Protein 6SFT (pdb70)

B-factor: mean 22.82, std 2.25, range [20.0, 27.82]

Foldseek 3Di:
DDDDQWDDDPVDGGHDPDDDDDPPDDDDDDDPVVDD

Organism: Caulobacter vibrioides (strain NA1000 / CB15N) (NCBI:txid565050)

Structure (mmCIF, N/CA/C/O backbone):
data_6SFT
#
_entry.id   6SFT
#
loop_
_entity.id
_entity.type
_entity.pdbx_description
1 polymer 'Two-component receiver protein CleD'
2 non-polymer "9,9'-[(2R,3R,3aS,5S,7aR,9R,10R,10aS,12S,14aR)-3,5,10,12-tetrahydroxy-5,12-dioxidooctahydro-2H,7H-difuro[3,2-d:3',2'-j][1,3,7,9,2,8]tetraoxadiphosphacyclododecine-2,9-diyl]bis(2-amino-1,9-dihydro-6H-purin-6-one)"
#
loop_
_atom_site.group_PDB
_atom_site.id
_atom_site.type_symbol
_atom_site.label_atom_id
_atom_site.label_alt_id
_atom_site.label_comp_id
_atom_site.label_asym_id
_atom_site.label_entity_id
_atom_site.label_seq_id
_atom_site.pdbx_PDB_ins_code
_atom_site.Cartn_x
_atom_site.Cartn_y
_atom_site.Cartn_z
_atom_site.occupancy
_atom_site.B_iso_or_equiv
_atom_site.auth_seq_id
_atom_site.auth_comp_id
_atom_site.auth_asym_id
_atom_site.auth_atom_id
_atom_site.pdbx_PDB_model_num
ATOM 1 N N . SER A 1 1 ? 9.112 11.987 -0.982 1.00 0.00 139 SER A N 1
ATOM 2 C CA . SER A 1 1 ? 8.285 11.647 0.211 1.00 0.00 139 SER A CA 1
ATOM 3 C C . SER A 1 1 ? 8.623 10.223 0.675 1.00 0.00 139 SER A C 1
ATOM 4 O O . SER A 1 1 ? 8.719 9.958 1.877 1.00 0.00 139 SER A O 1
ATOM 14 N N . LYS A 1 2 ? 8.798 9.309 -0.294 1.00 0.00 140 LYS A N 1
ATOM 15 C CA . LYS A 1 2 ? 9.124 7.899 -0.002 1.00 0.00 140 LYS A CA 1
ATOM 16 C C . LYS A 1 2 ? 9.706 7.226 -1.274 1.00 0.00 140 LYS A C 1
ATOM 17 O O . LYS A 1 2 ? 9.010 6.446 -1.934 1.00 0.00 140 LYS A O 1
ATOM 36 N N . PRO A 1 3 ? 10.963 7.509 -1.642 1.00 0.00 141 PRO A N 1
ATOM 37 C CA . PRO A 1 3 ? 11.608 6.903 -2.856 1.00 0.00 141 PRO A CA 1
ATOM 38 C C . PRO A 1 3 ? 12.246 5.546 -2.522 1.00 0.00 141 PRO A C 1
ATOM 39 O O . PRO A 1 3 ? 12.183 5.097 -1.375 1.00 0.00 141 PRO A O 1
ATOM 50 N N . ARG A 1 4 ? 12.850 4.899 -3.534 1.00 0.00 142 ARG A N 1
ATOM 51 C CA . ARG A 1 4 ? 13.491 3.580 -3.333 1.00 0.00 142 ARG A CA 1
ATOM 52 C C . ARG A 1 4 ? 14.774 3.763 -2.483 1.00 0.00 142 ARG A C 1
ATOM 53 O O . ARG A 1 4 ? 14.752 4.505 -1.499 1.00 0.00 142 ARG A O 1
ATOM 74 N N . GLU A 1 5 ? 15.885 3.101 -2.870 1.00 0.00 143 GLU A N 1
ATOM 75 C CA . GLU A 1 5 ? 17.175 3.215 -2.148 1.00 0.00 143 GLU A CA 1
ATOM 76 C C . GLU A 1 5 ? 17.007 2.889 -0.644 1.00 0.00 143 GLU A C 1
ATOM 77 O O . GLU A 1 5 ? 17.205 3.764 0.205 1.00 0.00 143 GLU A O 1
ATOM 89 N N . TRP A 1 6 ? 16.606 1.644 -0.331 1.00 0.00 144 TRP A N 1
ATOM 90 C CA . TRP A 1 6 ? 16.370 1.226 1.072 1.00 0.00 144 TRP A CA 1
ATOM 91 C C . TRP A 1 6 ? 17.154 -0.043 1.455 1.00 0.00 144 TRP A C 1
ATOM 92 O O . TRP A 1 6 ? 16.929 -1.110 0.880 1.00 0.00 144 TRP A O 1
ATOM 113 N N . VAL A 1 7 ? 18.041 0.091 2.464 1.00 0.00 145 VAL A N 1
ATOM 114 C CA . VAL A 1 7 ? 18.838 -1.035 2.988 1.00 0.00 145 VAL A CA 1
ATOM 115 C C . VAL A 1 7 ? 18.356 -1.330 4.420 1.00 0.00 145 VAL A C 1
ATOM 116 O O . VAL A 1 7 ? 18.218 -0.399 5.224 1.00 0.00 145 VAL A O 1
ATOM 129 N N . GLU A 1 8 ? 18.072 -2.608 4.727 1.00 0.00 146 GLU A N 1
ATOM 130 C CA . GLU A 1 8 ? 17.579 -3.003 6.064 1.00 0.00 146 GLU A CA 1
ATOM 131 C C . GL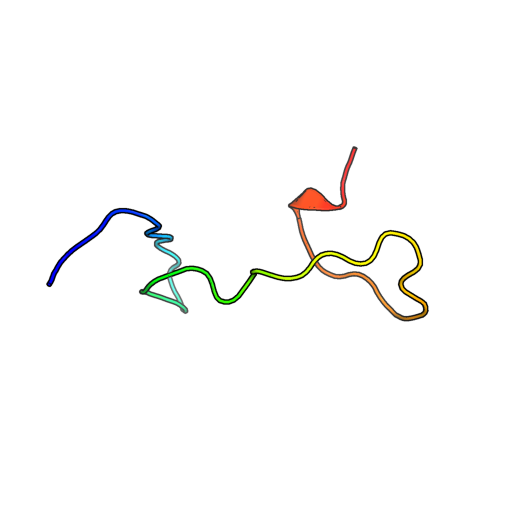U A 1 8 ? 18.580 -3.934 6.777 1.00 0.00 146 GLU A C 1
ATOM 132 O O . GLU A 1 8 ? 18.758 -5.087 6.386 1.00 0.00 146 GLU A O 1
ATOM 144 N N . ALA A 1 9 ? 19.219 -3.405 7.838 1.00 0.00 147 ALA A N 1
ATOM 145 C CA . ALA A 1 9 ? 20.197 -4.153 8.651 1.00 0.00 147 ALA A CA 1
ATOM 146 C C . ALA A 1 9 ? 19.750 -4.095 10.121 1.00 0.00 147 ALA A C 1
ATOM 147 O O . ALA A 1 9 ? 19.041 -3.169 10.519 1.00 0.00 147 ALA A O 1
ATOM 154 N N . VAL A 1 10 ? 20.121 -5.111 10.911 1.00 0.00 148 VAL A N 1
ATOM 155 C CA . VAL A 1 10 ? 19.693 -5.219 12.318 1.00 0.00 148 VAL A CA 1
ATOM 156 C C . VAL A 1 10 ? 20.041 -3.985 13.169 1.00 0.00 148 VAL A C 1
ATOM 157 O O . VAL A 1 10 ? 19.231 -3.576 14.009 1.00 0.00 148 VAL A O 1
ATOM 170 N N . ALA A 1 11 ? 21.231 -3.407 12.971 1.00 0.00 149 ALA A N 1
ATOM 171 C CA . ALA A 1 11 ? 21.646 -2.234 13.761 1.00 0.00 149 ALA A CA 1
ATOM 172 C C . ALA A 1 11 ? 21.359 -0.924 13.012 1.00 0.00 149 ALA A C 1
ATOM 173 O O . ALA A 1 11 ? 21.172 0.122 13.640 1.00 0.00 149 ALA A O 1
ATOM 180 N N . TYR A 1 12 ? 21.317 -1.002 11.667 1.00 0.00 150 TYR A N 1
ATOM 181 C CA . TYR A 1 12 ? 21.039 0.171 10.811 1.00 0.00 150 TYR A CA 1
ATOM 182 C C . TYR A 1 12 ? 19.758 -0.033 9.984 1.00 0.00 150 TYR A C 1
ATOM 183 O O . TYR A 1 12 ? 19.653 -1.010 9.242 1.00 0.00 150 TYR A O 1
ATOM 201 N N . VAL A 1 13 ? 18.820 0.920 10.074 1.00 0.00 151 VAL A N 1
ATOM 202 C CA . VAL A 1 13 ? 17.573 0.880 9.289 1.00 0.00 151 VAL A CA 1
ATOM 203 C C . VAL A 1 13 ? 17.384 2.269 8.672 1.00 0.00 151 VAL A C 1
ATOM 204 O O . VAL A 1 13 ? 17.287 3.261 9.399 1.00 0.00 151 VAL A O 1
ATOM 217 N N . GLY A 1 14 ? 17.353 2.331 7.330 1.00 0.00 152 GLY A N 1
ATOM 218 C CA . GLY A 1 14 ? 17.203 3.604 6.611 1.00 0.00 152 GLY A CA 1
ATOM 219 C C . GLY A 1 14 ? 17.932 3.546 5.262 1.00 0.00 152 GLY A C 1
ATOM 220 O O . GLY A 1 14 ? 18.440 2.488 4.891 1.00 0.00 152 GLY A O 1
ATOM 224 N N . PRO A 1 15 ? 18.004 4.654 4.516 1.00 0.00 153 PRO A N 1
ATOM 225 C CA . PRO A 1 15 ? 18.708 4.692 3.183 1.00 0.00 153 PRO A CA 1
ATOM 226 C C . PRO A 1 15 ? 20.234 4.544 3.324 1.00 0.00 153 PRO A C 1
ATOM 227 O O . PRO A 1 15 ? 20.809 4.849 4.368 1.00 0.00 153 PRO A O 1
ATOM 238 N N . ASP A 1 16 ? 20.861 4.062 2.245 1.00 0.00 154 ASP A N 1
ATOM 239 C CA . ASP A 1 16 ? 22.312 3.828 2.167 1.00 0.00 154 ASP A CA 1
ATOM 240 C C . ASP A 1 16 ? 23.123 5.129 2.273 1.00 0.00 154 ASP A C 1
ATOM 241 O O . ASP A 1 16 ? 22.878 6.090 1.540 1.00 0.00 154 ASP A O 1
ATOM 250 N N . ARG A 1 17 ? 24.086 5.128 3.200 1.00 0.00 155 ARG A N 1
ATOM 251 C CA . ARG A 1 17 ? 24.962 6.288 3.444 1.00 0.00 155 ARG A CA 1
ATOM 252 C C . ARG A 1 17 ? 26.071 6.381 2.374 1.00 0.00 155 ARG A C 1
ATOM 253 O O . ARG A 1 17 ? 26.888 7.305 2.407 1.00 0.00 155 ARG A O 1
ATOM 274 N N . ARG A 1 18 ? 26.085 5.418 1.434 1.00 0.00 156 ARG A N 1
ATOM 275 C CA . ARG A 1 18 ? 27.089 5.375 0.343 1.00 0.00 156 ARG A CA 1
ATOM 276 C C . ARG A 1 18 ? 26.558 6.098 -0.905 1.00 0.00 156 ARG A C 1
ATOM 277 O O . ARG A 1 18 ? 25.422 5.873 -1.329 1.00 0.00 156 ARG A O 1
ATOM 298 N N . ARG A 1 19 ? 27.402 6.973 -1.474 1.00 0.00 157 ARG A N 1
ATOM 299 C CA . ARG A 1 19 ? 27.067 7.760 -2.668 1.00 0.00 157 ARG A CA 1
ATOM 300 C C . ARG A 1 19 ? 28.364 8.156 -3.394 1.00 0.00 157 ARG A C 1
ATOM 301 O O . ARG A 1 19 ? 28.329 8.569 -4.557 1.00 0.00 157 ARG A O 1
ATOM 322 N N . PHE A 1 20 ? 29.505 7.975 -2.707 1.00 0.00 158 PHE A N 1
ATOM 323 C CA . PHE A 1 20 ? 30.846 8.254 -3.258 1.00 0.00 158 PHE A CA 1
ATOM 324 C C . PHE A 1 20 ? 31.615 6.929 -3.371 1.00 0.00 158 PHE A C 1
ATOM 325 O O . PHE A 1 20 ? 31.417 6.046 -2.531 1.00 0.00 158 PHE A O 1
ATOM 342 N N . ASN A 1 21 ? 32.510 6.794 -4.371 1.00 0.00 159 ASN A N 1
ATOM 343 C CA . ASN A 1 21 ? 33.322 5.576 -4.525 1.00 0.00 159 ASN A CA 1
ATOM 344 C C . ASN A 1 21 ? 34.684 6.000 -5.097 1.00 0.00 159 ASN A C 1
ATOM 345 O O . ASN A 1 21 ? 34.743 6.536 -6.206 1.00 0.00 159 ASN A O 1
ATOM 356 N N . SER A 1 22 ? 35.765 5.767 -4.332 1.00 0.00 160 SER A N 1
ATOM 357 C CA . SER A 1 22 ? 37.133 6.133 -4.746 1.00 0.00 160 SER A CA 1
ATOM 358 C C . SER A 1 22 ? 37.942 4.869 -5.089 1.00 0.00 160 SER A C 1
ATOM 359 O O . SER A 1 22 ? 38.279 4.125 -4.166 1.00 0.00 160 SER A O 1
ATOM 367 N N . ALA A 1 23 ? 38.275 4.580 -6.365 1.00 0.00 161 ALA A N 1
ATOM 368 C CA . ALA A 1 23 ? 39.060 3.366 -6.688 1.00 0.00 161 ALA A CA 1
ATOM 369 C C . ALA A 1 23 ? 40.537 3.555 -6.293 1.00 0.00 161 ALA A C 1
ATOM 370 O O . ALA A 1 23 ? 41.317 2.599 -6.269 1.00 0.00 161 ALA A O 1
ATOM 377 N N . ASP A 1 24 ? 40.882 4.813 -5.987 1.00 0.00 162 ASP A N 1
ATOM 378 C CA . ASP A 1 24 ? 42.241 5.218 -5.582 1.00 0.00 162 ASP A CA 1
ATOM 379 C C . ASP A 1 24 ? 42.261 5.491 -4.069 1.00 0.00 162 ASP A C 1
ATOM 380 O O . ASP A 1 24 ? 42.977 6.379 -3.595 1.00 0.00 162 ASP A O 1
ATOM 389 N N . TYR A 1 25 ? 41.432 4.747 -3.316 1.00 0.00 163 TYR A N 1
ATOM 390 C CA . TYR A 1 25 ? 41.314 4.939 -1.865 1.00 0.00 163 TYR A CA 1
ATOM 391 C C . TYR A 1 25 ? 42.577 4.466 -1.124 1.00 0.00 163 TYR A C 1
ATOM 392 O O . TYR A 1 25 ? 42.923 3.283 -1.184 1.00 0.00 163 TYR A O 1
ATOM 410 N N . LYS A 1 26 ? 43.227 5.397 -0.403 1.00 0.00 164 LYS A N 1
ATOM 411 C CA . LYS A 1 26 ? 44.427 5.089 0.394 1.00 0.00 164 LYS A CA 1
ATOM 412 C C . LYS A 1 26 ? 44.024 5.024 1.881 1.00 0.00 164 LYS A C 1
ATOM 413 O O . LYS A 1 26 ? 43.873 6.051 2.544 1.00 0.00 164 LYS A O 1
ATOM 432 N N . GLY A 1 27 ? 43.826 3.794 2.387 1.00 0.00 165 GLY A N 1
ATOM 433 C CA . GLY A 1 27 ? 43.412 3.571 3.782 1.00 0.00 165 GLY A CA 1
ATOM 434 C C . GLY A 1 27 ? 42.823 2.159 3.947 1.00 0.00 165 GLY A C 1
ATOM 435 O O . GLY A 1 27 ? 42.771 1.402 2.975 1.00 0.00 165 GLY A O 1
ATOM 439 N N . PRO A 1 28 ? 42.381 1.777 5.151 1.00 0.00 166 PRO A N 1
ATOM 440 C CA . PRO A 1 28 ? 41.793 0.408 5.402 1.00 0.00 166 PRO A CA 1
ATOM 441 C C . PRO A 1 28 ? 40.378 0.262 4.796 1.00 0.00 166 PRO A C 1
ATOM 442 O O . PRO A 1 28 ? 39.532 1.142 4.959 1.00 0.00 166 PRO A O 1
ATOM 453 N N . ARG A 1 29 ? 40.146 -0.876 4.117 1.00 0.00 167 ARG A N 1
ATOM 454 C CA . ARG A 1 29 ? 38.853 -1.205 3.473 1.00 0.00 167 ARG A CA 1
ATOM 455 C C . ARG A 1 29 ? 38.036 -2.090 4.433 1.00 0.00 167 ARG A C 1
ATOM 456 O O . ARG A 1 29 ? 38.626 -2.946 5.096 1.00 0.00 167 ARG A O 1
ATOM 477 N N . LYS A 1 30 ? 36.691 -1.894 4.516 1.00 0.00 168 LYS A N 1
ATOM 478 C CA . LYS A 1 30 ? 35.845 -2.708 5.433 1.00 0.00 168 LYS A CA 1
ATOM 479 C C . LYS A 1 30 ? 34.453 -3.006 4.824 1.00 0.00 168 LYS A C 1
ATOM 480 O O . LYS A 1 30 ? 33.549 -3.434 5.551 1.00 0.00 168 LYS A O 1
ATOM 499 N N . ARG A 1 31 ? 34.278 -2.790 3.508 1.00 0.00 169 ARG A N 1
ATOM 500 C CA . ARG A 1 31 ? 32.976 -3.048 2.843 1.00 0.00 169 ARG A CA 1
ATOM 501 C C . ARG A 1 31 ? 32.928 -4.450 2.220 1.00 0.00 169 ARG A C 1
ATOM 502 O O . ARG A 1 31 ? 33.872 -4.879 1.555 1.00 0.00 169 ARG A O 1
ATOM 523 N N . LYS A 1 32 ? 31.807 -5.144 2.443 1.00 0.00 170 LYS A N 1
ATOM 524 C CA . LYS A 1 32 ? 31.579 -6.499 1.916 1.00 0.00 170 LYS A CA 1
ATOM 525 C C . LYS A 1 32 ? 31.660 -6.532 0.374 1.00 0.00 170 LYS A C 1
ATOM 526 O O . LYS A 1 32 ? 32.032 -7.552 -0.213 1.00 0.00 170 LYS A O 1
ATOM 545 N N . ALA A 1 33 ? 31.262 -5.416 -0.264 1.00 0.00 171 ALA A N 1
ATOM 546 C CA . ALA A 1 33 ? 31.233 -5.314 -1.738 1.00 0.00 171 ALA A CA 1
ATOM 547 C C . ALA A 1 33 ? 32.637 -5.120 -2.330 1.00 0.00 171 ALA A C 1
ATOM 548 O O . ALA A 1 33 ? 32.794 -5.106 -3.554 1.00 0.00 171 ALA A O 1
ATOM 555 N N . ASP A 1 34 ? 33.649 -5.005 -1.462 1.00 0.00 172 ASP A N 1
ATOM 556 C CA . ASP A 1 34 ? 35.055 -4.851 -1.884 1.00 0.00 172 ASP A CA 1
ATOM 557 C C . ASP A 1 34 ? 35.689 -6.237 -2.085 1.00 0.00 172 ASP A C 1
ATOM 558 O O . ASP A 1 34 ? 36.881 -6.345 -2.382 1.00 0.00 172 ASP A O 1
ATOM 567 N N . ALA A 1 35 ? 34.857 -7.282 -1.935 1.00 0.00 173 ALA A N 1
ATOM 568 C CA . ALA A 1 35 ? 35.288 -8.681 -2.111 1.00 0.00 173 ALA A CA 1
ATOM 569 C C . ALA A 1 35 ? 34.929 -9.152 -3.530 1.00 0.00 173 ALA A C 1
ATOM 570 O O . ALA A 1 35 ? 33.799 -8.959 -3.986 1.00 0.00 173 ALA A O 1
ATOM 577 N N . SER A 1 36 ? 35.904 -9.769 -4.216 1.00 0.00 174 SER A N 1
ATOM 578 C CA . SER A 1 36 ? 35.710 -10.275 -5.589 1.00 0.00 174 SER A CA 1
ATOM 579 C C . SER A 1 36 ? 34.721 -11.453 -5.608 1.00 0.00 174 SER A C 1
ATOM 580 O O . SER A 1 36 ? 34.318 -11.845 -6.692 1.00 0.00 174 SER A O 1
ATOM 725 N N . SER A 1 1 ? 8.473 9.649 -4.609 1.00 0.00 139 SER A N 2
ATOM 726 C CA . SER A 1 1 ? 8.123 8.258 -4.202 1.00 0.00 139 SER A CA 2
ATOM 727 C C . SER A 1 1 ? 9.394 7.527 -3.753 1.00 0.00 139 SER A C 2
ATOM 728 O O . SER A 1 1 ? 10.509 7.989 -4.009 1.00 0.00 139 SER A O 2
ATOM 738 N N . LYS A 1 2 ? 9.210 6.376 -3.084 1.00 0.00 140 LYS A N 2
ATOM 739 C CA . LYS A 1 2 ? 10.335 5.558 -2.591 1.00 0.00 140 LYS A CA 2
ATOM 740 C C . LYS A 1 2 ? 11.156 5.020 -3.798 1.00 0.00 140 LYS A C 2
ATOM 741 O O . LYS A 1 2 ? 10.585 4.308 -4.628 1.00 0.00 140 LYS A O 2
ATOM 760 N N . PRO A 1 3 ? 12.457 5.337 -3.943 1.00 0.00 141 PRO A N 2
ATOM 761 C CA . PRO A 1 3 ? 13.268 4.841 -5.114 1.00 0.00 141 PRO A CA 2
ATOM 762 C C . PRO A 1 3 ? 13.704 3.369 -4.911 1.00 0.00 141 PRO A C 2
ATOM 763 O O . PRO A 1 3 ? 12.854 2.502 -4.698 1.00 0.00 141 PRO A O 2
ATOM 774 N N . ARG A 1 4 ? 15.019 3.099 -4.991 1.00 0.00 142 ARG A N 2
ATOM 775 C CA . ARG A 1 4 ? 15.584 1.748 -4.834 1.00 0.00 142 ARG A CA 2
ATOM 776 C C . ARG A 1 4 ? 16.968 1.863 -4.171 1.00 0.00 142 ARG A C 2
ATOM 777 O O . ARG A 1 4 ? 17.952 1.268 -4.624 1.00 0.00 142 ARG A O 2
ATOM 798 N N . GLU A 1 5 ? 17.010 2.657 -3.088 1.00 0.00 143 GLU A N 2
ATOM 799 C CA . GLU A 1 5 ? 18.239 2.915 -2.310 1.00 0.00 143 GLU A CA 2
ATOM 800 C C . GLU A 1 5 ? 17.994 2.560 -0.830 1.00 0.00 143 GLU A C 2
ATOM 801 O O . GLU A 1 5 ? 18.363 3.323 0.062 1.00 0.00 143 GLU A O 2
ATOM 813 N N . TRP A 1 6 ? 17.338 1.409 -0.593 1.00 0.00 144 TRP A N 2
ATOM 814 C CA . TRP A 1 6 ? 16.997 0.960 0.779 1.00 0.00 144 TRP A CA 2
ATOM 815 C C . TRP A 1 6 ? 17.742 -0.324 1.164 1.00 0.00 144 TRP A C 2
ATOM 816 O O . TRP A 1 6 ? 17.570 -1.364 0.524 1.00 0.00 144 TRP A O 2
ATOM 837 N N . VAL A 1 7 ? 18.546 -0.228 2.238 1.00 0.00 145 VAL A N 2
ATOM 838 C CA . VAL A 1 7 ? 19.314 -1.364 2.768 1.00 0.00 145 VAL A CA 2
ATOM 839 C C . VAL A 1 7 ? 18.791 -1.685 4.179 1.00 0.00 145 VAL A C 2
ATOM 840 O O . VAL A 1 7 ? 18.650 -0.775 5.006 1.00 0.00 145 VAL A O 2
ATOM 853 N N . GLU A 1 8 ? 18.483 -2.968 4.445 1.00 0.00 146 GLU A N 2
ATOM 854 C CA . GLU A 1 8 ? 17.961 -3.396 5.758 1.00 0.00 146 GLU A CA 2
ATOM 855 C C . GLU A 1 8 ? 18.957 -4.359 6.429 1.00 0.00 146 GLU A C 2
ATOM 856 O O . GLU A 1 8 ? 19.107 -5.504 5.995 1.00 0.00 146 GLU A O 2
ATOM 868 N N . ALA A 1 9 ? 19.612 -3.876 7.498 1.00 0.00 147 ALA A N 2
ATOM 869 C CA . ALA A 1 9 ? 20.587 -4.662 8.276 1.00 0.00 147 ALA A CA 2
ATOM 870 C C . ALA A 1 9 ? 20.136 -4.680 9.743 1.00 0.00 147 ALA A C 2
ATOM 871 O O . ALA A 1 9 ? 19.395 -3.796 10.177 1.00 0.00 147 ALA A O 2
ATOM 878 N N . VAL A 1 10 ? 20.545 -5.714 10.490 1.00 0.00 148 VAL A N 2
ATOM 879 C CA . VAL A 1 10 ? 20.128 -5.901 11.891 1.00 0.00 148 VAL A CA 2
ATOM 880 C C . VAL A 1 10 ? 20.427 -4.689 12.792 1.00 0.00 148 VAL A C 2
ATOM 881 O O . VAL A 1 10 ? 19.628 -4.384 13.684 1.00 0.00 148 VAL A O 2
ATOM 894 N N . ALA A 1 11 ? 21.566 -4.022 12.580 1.00 0.00 149 ALA A N 2
ATOM 895 C CA . ALA A 1 11 ? 21.935 -2.865 13.418 1.00 0.00 149 ALA A CA 2
ATOM 896 C C . ALA A 1 11 ? 21.604 -1.536 12.724 1.00 0.00 149 ALA A C 2
ATOM 897 O O . ALA A 1 11 ? 21.379 -0.524 13.395 1.00 0.00 149 ALA A O 2
ATOM 904 N N . TYR A 1 12 ? 21.569 -1.563 11.379 1.00 0.00 150 TYR A N 2
ATOM 905 C CA . TYR A 1 12 ? 21.252 -0.368 10.572 1.00 0.00 150 TYR A CA 2
ATOM 906 C C . TYR A 1 12 ? 19.986 -0.572 9.726 1.00 0.00 150 TYR A C 2
ATOM 907 O O . TYR A 1 12 ? 19.898 -1.540 8.970 1.00 0.00 150 TYR A O 2
ATOM 925 N N . VAL A 1 13 ? 19.043 0.377 9.820 1.00 0.00 151 VAL A N 2
ATOM 926 C CA . VAL A 1 13 ? 17.804 0.350 9.021 1.00 0.00 151 VAL A CA 2
ATOM 927 C C . VAL A 1 13 ? 17.593 1.761 8.463 1.00 0.00 151 VAL A C 2
ATOM 928 O O . VAL A 1 13 ? 17.448 2.713 9.235 1.00 0.00 151 VAL A O 2
ATOM 941 N N . GLY A 1 14 ? 17.574 1.885 7.126 1.00 0.00 152 GLY A N 2
ATOM 942 C CA . GLY A 1 14 ? 17.379 3.185 6.471 1.00 0.00 152 GLY A CA 2
ATOM 943 C C . GLY A 1 14 ? 18.142 3.256 5.142 1.00 0.00 152 GLY A C 2
ATOM 944 O O . GLY A 1 14 ? 18.770 2.272 4.740 1.00 0.00 152 GLY A O 2
ATOM 948 N N . PRO A 1 15 ? 18.107 4.399 4.442 1.00 0.00 153 PRO A N 2
ATOM 949 C CA . PRO A 1 15 ? 18.831 4.565 3.132 1.00 0.00 153 PRO A CA 2
ATOM 950 C C . PRO A 1 15 ? 20.351 4.360 3.254 1.00 0.00 153 PRO A C 2
ATOM 951 O O . PRO A 1 15 ? 20.940 4.580 4.314 1.00 0.00 153 PRO A O 2
ATOM 962 N N . ASP A 1 16 ? 20.959 3.950 2.139 1.00 0.00 154 ASP A N 2
ATOM 963 C CA . ASP A 1 16 ? 22.406 3.702 2.037 1.00 0.00 154 ASP A CA 2
ATOM 964 C C . ASP A 1 16 ? 23.217 4.995 2.214 1.00 0.00 154 ASP A C 2
ATOM 965 O O . ASP A 1 16 ? 22.984 5.985 1.517 1.00 0.00 154 ASP A O 2
ATOM 974 N N . ARG A 1 17 ? 24.163 4.960 3.154 1.00 0.00 155 ARG A N 2
ATOM 975 C CA . ARG A 1 17 ? 25.031 6.114 3.454 1.00 0.00 155 ARG A CA 2
ATOM 976 C C . ARG A 1 17 ? 26.138 6.268 2.387 1.00 0.00 155 ARG A C 2
ATOM 977 O O . ARG A 1 17 ? 26.950 7.193 2.465 1.00 0.00 155 ARG A O 2
ATOM 998 N N . ARG A 1 18 ? 26.155 5.353 1.403 1.00 0.00 156 ARG A N 2
ATOM 999 C CA . ARG A 1 18 ? 27.154 5.363 0.306 1.00 0.00 156 ARG A CA 2
ATOM 1000 C C . ARG A 1 18 ? 26.602 6.098 -0.928 1.00 0.00 156 ARG A C 2
ATOM 1001 O O . ARG A 1 18 ? 25.467 5.860 -1.348 1.00 0.00 156 ARG A O 2
ATOM 1022 N N . ARG A 1 19 ? 27.429 6.991 -1.497 1.00 0.00 157 ARG A N 2
ATOM 1023 C CA . ARG A 1 19 ? 27.073 7.781 -2.684 1.00 0.00 157 ARG A CA 2
ATOM 1024 C C . ARG A 1 19 ? 28.360 8.208 -3.415 1.00 0.00 157 ARG A C 2
ATOM 1025 O O . ARG A 1 19 ? 28.305 8.676 -4.556 1.00 0.00 157 ARG A O 2
ATOM 1046 N N . PHE A 1 20 ? 29.513 7.995 -2.759 1.00 0.00 158 PHE 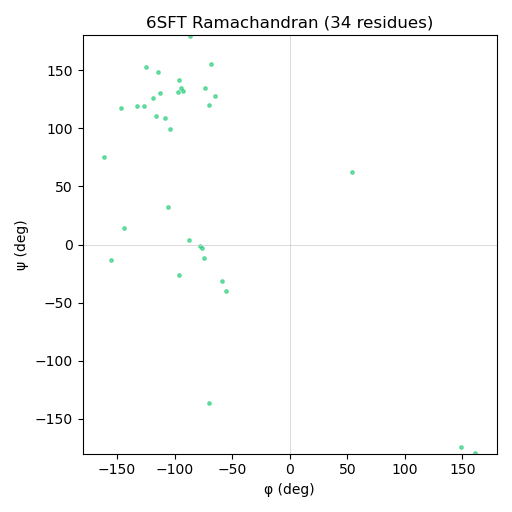A N 2
ATOM 1047 C CA . PHE A 1 20 ? 30.842 8.303 -3.324 1.00 0.00 158 PHE A CA 2
ATOM 1048 C C . PHE A 1 20 ? 31.604 6.986 -3.523 1.00 0.00 158 PHE A C 2
ATOM 1049 O O . PHE A 1 20 ? 31.423 6.062 -2.723 1.00 0.00 158 PHE A O 2
ATOM 1066 N N . ASN A 1 21 ? 32.476 6.899 -4.550 1.00 0.00 159 ASN A N 2
ATOM 1067 C CA . ASN A 1 21 ? 33.280 5.689 -4.786 1.00 0.00 159 ASN A CA 2
ATOM 1068 C C . ASN A 1 21 ? 34.671 6.152 -5.245 1.00 0.00 159 ASN A C 2
ATOM 1069 O O . ASN A 1 21 ? 34.789 6.786 -6.297 1.00 0.00 159 ASN A O 2
ATOM 1080 N N . SER A 1 22 ? 35.710 5.841 -4.452 1.00 0.00 160 SER A N 2
ATOM 1081 C CA . SER A 1 22 ? 37.096 6.232 -4.766 1.00 0.00 160 SER A CA 2
ATOM 1082 C C . SER A 1 22 ? 37.919 4.996 -5.173 1.00 0.00 160 SER A C 2
ATOM 1083 O O . SER A 1 22 ? 38.275 4.214 -4.287 1.00 0.00 160 SER A O 2
ATOM 1091 N N . ALA A 1 23 ? 38.240 4.764 -6.464 1.00 0.00 161 ALA A N 2
ATOM 1092 C CA . ALA A 1 23 ? 39.034 3.570 -6.840 1.00 0.00 161 ALA A CA 2
ATOM 1093 C C . ALA A 1 23 ? 40.513 3.755 -6.450 1.00 0.00 161 ALA A C 2
ATOM 1094 O O . ALA A 1 23 ? 41.300 2.807 -6.474 1.00 0.00 161 ALA A O 2
ATOM 1101 N N . ASP A 1 24 ? 40.850 5.002 -6.092 1.00 0.00 162 ASP A N 2
ATOM 1102 C CA . ASP A 1 24 ? 42.206 5.405 -5.680 1.00 0.00 162 ASP A CA 2
ATOM 1103 C C . ASP A 1 24 ? 42.243 5.620 -4.155 1.00 0.00 162 ASP A C 2
ATOM 1104 O O . ASP A 1 24 ? 42.955 6.498 -3.658 1.00 0.00 162 ASP A O 2
ATOM 1113 N N . TYR A 1 25 ? 41.424 4.845 -3.422 1.00 0.00 163 TYR A N 2
ATOM 1114 C CA . TYR A 1 25 ? 41.312 4.986 -1.962 1.00 0.00 163 TYR A CA 2
ATOM 1115 C C . TYR A 1 25 ? 42.577 4.503 -1.226 1.00 0.00 163 TYR A C 2
ATOM 1116 O O . TYR A 1 25 ? 42.921 3.319 -1.295 1.00 0.00 163 TYR A O 2
ATOM 1134 N N . LYS A 1 26 ? 43.225 5.426 -0.491 1.00 0.00 164 LYS A N 2
ATOM 1135 C CA . LYS A 1 26 ? 44.421 5.112 0.313 1.00 0.00 164 LYS A CA 2
ATOM 1136 C C . LYS A 1 26 ? 44.001 5.031 1.793 1.00 0.00 164 LYS A C 2
ATOM 1137 O O . LYS A 1 26 ? 43.851 6.061 2.459 1.00 0.00 164 LYS A O 2
ATOM 1156 N N . GLY A 1 27 ? 43.799 3.801 2.292 1.00 0.00 165 GLY A N 2
ATOM 1157 C CA . GLY A 1 27 ? 43.381 3.575 3.686 1.00 0.00 165 GLY A CA 2
ATOM 1158 C C . GLY A 1 27 ? 42.802 2.162 3.855 1.00 0.00 165 GLY A C 2
ATOM 1159 O O . GLY A 1 27 ? 42.721 1.414 2.877 1.00 0.00 165 GLY A O 2
ATOM 1163 N N . PRO A 1 28 ? 42.399 1.767 5.069 1.00 0.00 166 PRO A N 2
ATOM 1164 C CA . PRO A 1 28 ? 41.825 0.395 5.321 1.00 0.00 166 PRO A CA 2
ATOM 1165 C C . PRO A 1 28 ? 40.393 0.258 4.760 1.00 0.00 166 PRO A C 2
ATOM 1166 O O . PRO A 1 28 ? 39.552 1.137 4.964 1.00 0.00 166 PRO A O 2
ATOM 1177 N N . ARG A 1 29 ? 40.142 -0.866 4.065 1.00 0.00 167 ARG A N 2
ATOM 1178 C CA . ARG A 1 29 ? 38.832 -1.179 3.453 1.00 0.00 167 ARG A CA 2
ATOM 1179 C C . ARG A 1 29 ? 38.054 -2.106 4.401 1.00 0.00 167 ARG A C 2
ATOM 1180 O O . ARG A 1 29 ? 38.670 -2.978 5.017 1.00 0.00 167 ARG A O 2
ATOM 1201 N N . LYS A 1 30 ? 36.713 -1.920 4.530 1.00 0.00 168 LYS A N 2
ATOM 1202 C CA . LYS A 1 30 ? 35.901 -2.767 5.442 1.00 0.00 168 LYS A CA 2
ATOM 1203 C C . LYS A 1 30 ? 34.496 -3.055 4.858 1.00 0.00 168 LYS A C 2
ATOM 1204 O O . LYS A 1 30 ? 33.610 -3.503 5.595 1.00 0.00 168 LYS A O 2
ATOM 1223 N N . ARG A 1 31 ? 34.292 -2.809 3.553 1.00 0.00 169 ARG A N 2
ATOM 1224 C CA . ARG A 1 31 ? 32.976 -3.053 2.908 1.00 0.00 169 ARG A CA 2
ATOM 1225 C C . ARG A 1 31 ? 32.913 -4.442 2.259 1.00 0.00 169 ARG A C 2
ATOM 1226 O O . ARG A 1 31 ? 33.828 -4.844 1.538 1.00 0.00 169 ARG A O 2
ATOM 1247 N N . LYS A 1 32 ? 31.807 -5.150 2.513 1.00 0.00 170 LYS A N 2
ATOM 1248 C CA . LYS A 1 32 ? 31.566 -6.488 1.954 1.00 0.00 170 LYS A CA 2
ATOM 1249 C C . LYS A 1 32 ? 31.591 -6.473 0.414 1.00 0.00 170 LYS A C 2
ATOM 1250 O O . LYS A 1 32 ? 31.923 -7.476 -0.221 1.00 0.00 170 LYS A O 2
ATOM 1269 N N . ALA A 1 33 ? 31.188 -5.328 -0.166 1.00 0.00 171 ALA A N 2
ATOM 1270 C CA . ALA A 1 33 ? 31.105 -5.164 -1.630 1.00 0.00 171 ALA A CA 2
ATOM 1271 C C . ALA A 1 33 ? 32.484 -4.945 -2.267 1.00 0.00 171 ALA A C 2
ATOM 1272 O O . ALA A 1 33 ? 32.591 -4.877 -3.494 1.00 0.00 171 ALA A O 2
ATOM 1279 N N . ASP A 1 34 ? 33.532 -4.866 -1.435 1.00 0.00 172 ASP A N 2
ATOM 1280 C CA . ASP A 1 34 ? 34.919 -4.691 -1.911 1.00 0.00 172 ASP A CA 2
ATOM 1281 C C . ASP A 1 34 ? 35.559 -6.069 -2.135 1.00 0.00 172 ASP A C 2
ATOM 1282 O O . ASP A 1 34 ? 36.741 -6.169 -2.472 1.00 0.00 172 ASP A O 2
ATOM 1291 N N . ALA A 1 35 ? 34.738 -7.116 -1.944 1.00 0.00 173 ALA A N 2
ATOM 1292 C CA . ALA A 1 35 ? 35.162 -8.516 -2.116 1.00 0.00 173 ALA A CA 2
ATOM 1293 C C . ALA A 1 35 ? 34.752 -9.016 -3.510 1.00 0.00 173 ALA A C 2
ATOM 1294 O O . ALA A 1 35 ? 33.611 -8.820 -3.933 1.00 0.00 173 ALA A O 2
ATOM 1301 N N . SER A 1 36 ? 35.698 -9.670 -4.204 1.00 0.00 174 SER A N 2
ATOM 1302 C CA . SER A 1 36 ? 35.468 -10.224 -5.555 1.00 0.00 174 SER A CA 2
ATOM 1303 C C . SER A 1 36 ? 34.910 -9.162 -6.522 1.00 0.00 174 SER A C 2
ATOM 1304 O O . SER A 1 36 ? 34.404 -9.541 -7.567 1.00 0.00 174 SER A O 2
ATOM 1449 N N . SER A 1 1 ? 9.445 12.619 -0.207 1.00 0.00 139 SER A N 3
ATOM 1450 C CA . SER A 1 1 ? 8.942 12.113 1.104 1.00 0.00 139 SER A CA 3
ATOM 1451 C C . SER A 1 1 ? 8.844 10.583 1.065 1.00 0.00 139 SER A C 3
ATOM 1452 O O . SER A 1 1 ? 8.357 9.965 2.015 1.00 0.00 139 SER A O 3
ATOM 1462 N N . LYS A 1 2 ? 9.309 9.982 -0.042 1.00 0.00 140 LYS A N 3
ATOM 1463 C CA . LYS A 1 2 ? 9.272 8.520 -0.218 1.00 0.00 140 LYS A CA 3
ATOM 1464 C C . LYS A 1 2 ? 10.191 8.093 -1.391 1.00 0.00 140 LYS A C 3
ATOM 1465 O O . LYS A 1 2 ? 9.722 7.488 -2.361 1.00 0.00 140 LYS A O 3
ATOM 1484 N N . PRO A 1 3 ? 11.495 8.385 -1.329 1.00 0.00 141 PRO A N 3
ATOM 1485 C CA . PRO A 1 3 ? 12.452 8.004 -2.424 1.00 0.00 141 PRO A CA 3
ATOM 1486 C C . PRO A 1 3 ? 12.895 6.540 -2.279 1.00 0.00 141 PRO A C 3
ATOM 1487 O O . PRO A 1 3 ? 12.774 5.960 -1.198 1.00 0.00 141 PRO A O 3
ATOM 1498 N N . ARG A 1 4 ? 13.407 5.951 -3.371 1.00 0.00 142 ARG A N 3
ATOM 1499 C CA . ARG A 1 4 ? 13.872 4.548 -3.358 1.00 0.00 142 ARG A CA 3
ATOM 1500 C C . ARG A 1 4 ? 15.159 4.439 -2.504 1.00 0.00 142 ARG A C 3
ATOM 1501 O O . ARG A 1 4 ? 15.251 5.075 -1.453 1.00 0.00 142 ARG A O 3
ATOM 1522 N N . GLU A 1 5 ? 16.150 3.650 -2.967 1.00 0.00 143 GLU A N 3
ATOM 1523 C CA . GLU A 1 5 ? 17.434 3.479 -2.258 1.00 0.00 143 GLU A CA 3
ATOM 1524 C C . GLU A 1 5 ? 17.213 3.055 -0.786 1.00 0.00 143 GLU A C 3
ATOM 1525 O O . GLU A 1 5 ? 17.370 3.880 0.116 1.00 0.00 143 GLU A O 3
ATOM 1537 N N . TRP A 1 6 ? 16.797 1.803 -0.546 1.00 0.00 144 TRP A N 3
ATOM 1538 C CA . TRP A 1 6 ? 16.509 1.335 0.833 1.00 0.00 144 TRP A CA 3
ATOM 1539 C C . TRP A 1 6 ? 17.274 0.053 1.201 1.00 0.00 144 TRP A C 3
ATOM 1540 O O . TRP A 1 6 ? 17.087 -0.986 0.563 1.00 0.00 144 TRP A O 3
ATOM 1561 N N . VAL A 1 7 ? 18.108 0.144 2.258 1.00 0.00 145 VAL A N 3
ATOM 1562 C CA . VAL A 1 7 ? 18.889 -1.003 2.762 1.00 0.00 145 VAL A CA 3
ATOM 1563 C C . VAL A 1 7 ? 18.412 -1.338 4.188 1.00 0.00 145 VAL A C 3
ATOM 1564 O O . VAL A 1 7 ? 18.282 -0.432 5.019 1.00 0.00 145 VAL A O 3
ATOM 1577 N N . GLU A 1 8 ? 18.139 -2.627 4.462 1.00 0.00 146 GLU A N 3
ATOM 1578 C CA . GLU A 1 8 ? 17.670 -3.066 5.794 1.00 0.00 146 GLU A CA 3
ATOM 1579 C C . GLU A 1 8 ? 18.693 -4.015 6.452 1.00 0.00 146 GLU A C 3
ATOM 1580 O O . GLU A 1 8 ? 18.853 -5.162 6.030 1.00 0.00 146 GLU A O 3
ATOM 1592 N N . ALA A 1 9 ? 19.371 -3.511 7.499 1.00 0.00 147 ALA A N 3
ATOM 1593 C CA . ALA A 1 9 ? 20.376 -4.277 8.263 1.00 0.00 147 ALA A CA 3
ATOM 1594 C C . ALA A 1 9 ? 19.968 -4.274 9.744 1.00 0.00 147 ALA A C 3
ATOM 1595 O O . ALA A 1 9 ? 19.242 -3.380 10.185 1.00 0.00 147 ALA A O 3
ATOM 1602 N N . VAL A 1 10 ? 20.390 -5.300 10.500 1.00 0.00 148 VAL A N 3
ATOM 1603 C CA . VAL A 1 10 ? 20.001 -5.461 11.913 1.00 0.00 148 VAL A CA 3
ATOM 1604 C C . VAL A 1 10 ? 20.323 -4.242 12.793 1.00 0.00 148 VAL A C 3
ATOM 1605 O O . VAL A 1 10 ? 19.535 -3.912 13.686 1.00 0.00 148 VAL A O 3
ATOM 1618 N N . ALA A 1 11 ? 21.467 -3.591 12.562 1.00 0.00 149 ALA A N 3
ATOM 1619 C CA . ALA A 1 11 ? 21.853 -2.427 13.381 1.00 0.00 149 ALA A CA 3
ATOM 1620 C C . ALA A 1 11 ? 21.510 -1.107 12.676 1.00 0.00 149 ALA A C 3
ATOM 1621 O O . ALA A 1 11 ? 21.297 -0.087 13.337 1.00 0.00 149 ALA A O 3
ATOM 1628 N N . TYR A 1 12 ? 21.449 -1.150 11.332 1.00 0.00 150 TYR A N 3
ATOM 1629 C CA . TYR A 1 12 ? 21.116 0.036 10.517 1.00 0.00 150 TYR A CA 3
ATOM 1630 C C . TYR A 1 12 ? 19.835 -0.177 9.691 1.00 0.00 150 TYR A C 3
ATOM 1631 O O . TYR A 1 12 ? 19.749 -1.140 8.927 1.00 0.00 150 TYR A O 3
ATOM 1649 N N . VAL A 1 13 ? 18.881 0.760 9.802 1.00 0.00 151 VAL A N 3
ATOM 1650 C CA . VAL A 1 13 ? 17.636 0.721 9.014 1.00 0.00 151 VAL A CA 3
ATOM 1651 C C . VAL A 1 13 ? 17.405 2.132 8.463 1.00 0.00 151 VAL A C 3
ATOM 1652 O O . VAL A 1 13 ? 17.263 3.085 9.233 1.00 0.00 151 VAL A O 3
ATOM 1665 N N . GLY A 1 14 ? 17.373 2.250 7.126 1.00 0.00 152 GLY A N 3
ATOM 1666 C CA . GLY A 1 14 ? 17.167 3.539 6.453 1.00 0.00 152 GLY A CA 3
ATOM 1667 C C . GLY A 1 14 ? 17.952 3.590 5.135 1.00 0.00 152 GLY A C 3
ATOM 1668 O O . GLY A 1 14 ? 18.583 2.597 4.761 1.00 0.00 152 GLY A O 3
ATOM 1672 N N . PRO A 1 15 ? 17.939 4.718 4.416 1.00 0.00 153 PRO A N 3
ATOM 1673 C CA . PRO A 1 15 ? 18.691 4.857 3.117 1.00 0.00 153 PRO A CA 3
ATOM 1674 C C . PRO A 1 15 ? 20.208 4.649 3.279 1.00 0.00 153 PRO A C 3
ATOM 1675 O O . PRO A 1 15 ? 20.779 4.921 4.333 1.00 0.00 153 PRO A O 3
ATOM 1686 N N . ASP A 1 16 ? 20.834 4.179 2.198 1.00 0.00 154 ASP A N 3
ATOM 1687 C CA . ASP A 1 16 ? 22.280 3.921 2.134 1.00 0.00 154 ASP A CA 3
ATOM 1688 C C . ASP A 1 16 ? 23.096 5.214 2.284 1.00 0.00 154 ASP A C 3
ATOM 1689 O O . ASP A 1 16 ? 22.842 6.201 1.592 1.00 0.00 154 ASP A O 3
ATOM 1698 N N . ARG A 1 17 ? 24.073 5.182 3.197 1.00 0.00 155 ARG A N 3
ATOM 1699 C CA . ARG A 1 17 ? 24.947 6.340 3.466 1.00 0.00 155 ARG A CA 3
ATOM 1700 C C . ARG A 1 17 ? 26.046 6.462 2.388 1.00 0.00 155 ARG A C 3
ATOM 1701 O O . ARG A 1 17 ? 26.861 7.386 2.432 1.00 0.00 155 ARG A O 3
ATOM 1722 N N . ARG A 1 18 ? 26.047 5.520 1.429 1.00 0.00 156 ARG A N 3
ATOM 1723 C CA . ARG A 1 18 ? 27.030 5.491 0.320 1.00 0.00 156 ARG A CA 3
ATOM 1724 C C . ARG A 1 18 ? 26.455 6.176 -0.935 1.00 0.00 156 ARG A C 3
ATOM 1725 O O . ARG A 1 18 ? 25.333 5.890 -1.354 1.00 0.00 156 ARG A O 3
ATOM 1746 N N . ARG A 1 19 ? 27.260 7.070 -1.524 1.00 0.00 157 ARG A N 3
ATOM 1747 C CA . ARG A 1 19 ? 26.897 7.817 -2.741 1.00 0.00 157 ARG A CA 3
ATOM 1748 C C . ARG A 1 19 ? 28.177 8.255 -3.467 1.00 0.00 157 ARG A C 3
ATOM 1749 O O . ARG A 1 19 ? 28.121 8.735 -4.602 1.00 0.00 157 ARG A O 3
ATOM 1770 N N . PHE A 1 20 ? 29.324 8.033 -2.809 1.00 0.00 158 PHE A N 3
ATOM 1771 C CA . PHE A 1 20 ? 30.658 8.334 -3.358 1.00 0.00 158 PHE A CA 3
ATOM 1772 C C . PHE A 1 20 ? 31.399 7.005 -3.555 1.00 0.00 158 PHE A C 3
ATOM 1773 O O . PHE A 1 20 ? 31.192 6.079 -2.766 1.00 0.00 158 PHE A O 3
ATOM 1790 N N . ASN A 1 21 ? 32.277 6.911 -4.575 1.00 0.00 159 ASN A N 3
ATOM 1791 C CA . ASN A 1 21 ? 33.057 5.687 -4.819 1.00 0.00 159 ASN A CA 3
ATOM 1792 C C . ASN A 1 21 ? 34.470 6.121 -5.236 1.00 0.00 159 ASN A C 3
ATOM 1793 O O . ASN A 1 21 ? 34.626 6.764 -6.278 1.00 0.00 159 ASN A O 3
ATOM 1804 N N . SER A 1 22 ? 35.488 5.777 -4.426 1.00 0.00 160 SER A N 3
ATOM 1805 C CA . SER A 1 22 ? 36.889 6.141 -4.713 1.00 0.00 160 SER A CA 3
ATOM 1806 C C . SER A 1 22 ? 37.692 4.893 -5.122 1.00 0.00 160 SER A C 3
ATOM 1807 O O . SER A 1 22 ? 38.019 4.095 -4.238 1.00 0.00 160 SER A O 3
ATOM 1815 N N . ALA A 1 23 ? 38.032 4.672 -6.408 1.00 0.00 161 ALA A N 3
ATOM 1816 C CA . ALA A 1 23 ? 38.812 3.474 -6.790 1.00 0.00 161 ALA A CA 3
ATOM 1817 C C . ALA A 1 23 ? 40.287 3.631 -6.377 1.00 0.00 161 ALA A C 3
ATOM 1818 O O . ALA A 1 23 ? 41.062 2.671 -6.412 1.00 0.00 161 ALA A O 3
ATOM 1825 N N . ASP A 1 24 ? 40.639 4.868 -5.998 1.00 0.00 162 ASP A N 3
ATOM 1826 C CA . ASP A 1 24 ? 42.001 5.242 -5.575 1.00 0.00 162 ASP A CA 3
ATOM 1827 C C . ASP A 1 24 ? 42.032 5.455 -4.051 1.00 0.00 162 ASP A C 3
ATOM 1828 O O . ASP A 1 24 ? 42.762 6.319 -3.550 1.00 0.00 162 ASP A O 3
ATOM 1837 N N . TYR A 1 25 ? 41.203 4.696 -3.314 1.00 0.00 163 TYR A N 3
ATOM 1838 C CA . TYR A 1 25 ? 41.105 4.849 -1.855 1.00 0.00 163 TYR A CA 3
ATOM 1839 C C . TYR A 1 25 ? 42.398 4.406 -1.143 1.00 0.00 163 TYR A C 3
ATOM 1840 O O . TYR A 1 25 ? 42.808 3.248 -1.264 1.00 0.00 163 TYR A O 3
ATOM 1858 N N . LYS A 1 26 ? 43.007 5.335 -0.383 1.00 0.00 164 LYS A N 3
ATOM 1859 C CA . LYS A 1 26 ? 44.234 5.059 0.385 1.00 0.00 164 LYS A CA 3
ATOM 1860 C C . LYS A 1 26 ? 43.878 4.897 1.879 1.00 0.00 164 LYS A C 3
ATOM 1861 O O . LYS A 1 26 ? 43.725 5.894 2.591 1.00 0.00 164 LYS A O 3
ATOM 1880 N N . GLY A 1 27 ? 43.765 3.640 2.346 1.00 0.00 165 GLY A N 3
ATOM 1881 C CA . GLY A 1 27 ? 43.448 3.354 3.759 1.00 0.00 165 GLY A CA 3
ATOM 1882 C C . GLY A 1 27 ? 42.773 1.979 3.912 1.00 0.00 165 GLY A C 3
ATOM 1883 O O . GLY A 1 27 ? 42.388 1.377 2.906 1.00 0.00 165 GLY A O 3
ATOM 1887 N N . PRO A 1 28 ? 42.605 1.458 5.142 1.00 0.00 166 PRO A N 3
ATOM 1888 C CA . PRO A 1 28 ? 41.938 0.117 5.366 1.00 0.00 166 PRO A CA 3
ATOM 1889 C C . PRO A 1 28 ? 40.498 0.065 4.806 1.00 0.00 166 PRO A C 3
ATOM 1890 O O . PRO A 1 28 ? 39.705 0.983 5.029 1.00 0.00 166 PRO A O 3
ATOM 1901 N N . ARG A 1 29 ? 40.190 -1.027 4.091 1.00 0.00 167 ARG A N 3
ATOM 1902 C CA . ARG A 1 29 ? 38.867 -1.269 3.473 1.00 0.00 167 ARG A CA 3
ATOM 1903 C C . ARG A 1 29 ? 38.052 -2.191 4.401 1.00 0.00 167 ARG A C 3
ATOM 1904 O O . ARG A 1 29 ? 38.639 -3.094 5.001 1.00 0.00 167 ARG A O 3
ATOM 1925 N N . LYS A 1 30 ? 36.715 -1.968 4.536 1.00 0.00 168 LYS A N 3
ATOM 1926 C CA . LYS A 1 30 ? 35.874 -2.813 5.434 1.00 0.00 168 LYS A CA 3
ATOM 1927 C C . LYS A 1 30 ? 34.482 -3.108 4.829 1.00 0.00 168 LYS A C 3
ATOM 1928 O O . LYS A 1 30 ? 33.591 -3.567 5.552 1.00 0.00 168 LYS A O 3
ATOM 1947 N N . ARG A 1 31 ? 34.294 -2.864 3.522 1.00 0.00 169 ARG A N 3
ATOM 1948 C CA . ARG A 1 31 ? 32.991 -3.129 2.864 1.00 0.00 169 ARG A CA 3
ATOM 1949 C C . ARG A 1 31 ? 32.960 -4.526 2.233 1.00 0.00 169 ARG A C 3
ATOM 1950 O O . ARG A 1 31 ? 33.899 -4.926 1.541 1.00 0.00 169 ARG A O 3
ATOM 1971 N N . LYS A 1 32 ? 31.863 -5.249 2.475 1.00 0.00 170 LYS A N 3
ATOM 1972 C CA . LYS A 1 32 ? 31.657 -6.604 1.938 1.00 0.00 170 LYS A CA 3
ATOM 1973 C C . LYS A 1 32 ? 31.736 -6.618 0.395 1.00 0.00 170 LYS A C 3
ATOM 1974 O O . LYS A 1 32 ? 32.112 -7.625 -0.209 1.00 0.00 170 LYS A O 3
ATOM 1993 N N . ALA A 1 33 ? 31.333 -5.492 -0.220 1.00 0.00 171 ALA A N 3
ATOM 1994 C CA . ALA A 1 33 ? 31.298 -5.349 -1.689 1.00 0.00 171 ALA A CA 3
ATOM 1995 C C . ALA A 1 33 ? 32.694 -5.103 -2.282 1.00 0.00 171 ALA A C 3
ATOM 1996 O O . ALA A 1 33 ? 32.841 -5.042 -3.505 1.00 0.00 171 ALA A O 3
ATOM 2003 N N . ASP A 1 34 ? 33.710 -4.992 -1.417 1.00 0.00 172 ASP A N 3
ATOM 2004 C CA . ASP A 1 34 ? 35.109 -4.783 -1.844 1.00 0.00 172 ASP A CA 3
ATOM 2005 C C . ASP A 1 34 ? 35.788 -6.134 -2.111 1.00 0.00 172 ASP A C 3
ATOM 2006 O O . ASP A 1 34 ? 36.979 -6.183 -2.433 1.00 0.00 172 ASP A O 3
ATOM 2015 N N . ALA A 1 35 ? 34.999 -7.215 -2.007 1.00 0.00 173 ALA A N 3
ATOM 2016 C CA . ALA A 1 35 ? 35.485 -8.579 -2.268 1.00 0.00 173 ALA A CA 3
ATOM 2017 C C . ALA A 1 35 ? 35.144 -8.951 -3.720 1.00 0.00 173 ALA A C 3
ATOM 2018 O O . ALA A 1 35 ? 34.002 -8.791 -4.155 1.00 0.00 173 ALA A O 3
ATOM 2025 N N . SER A 1 36 ? 36.153 -9.440 -4.460 1.00 0.00 174 SER A N 3
ATOM 2026 C CA . SER A 1 36 ? 35.982 -9.835 -5.871 1.00 0.00 174 SER A CA 3
ATOM 2027 C C . SER A 1 36 ? 37.181 -10.669 -6.341 1.00 0.00 174 SER A C 3
ATOM 2028 O O . SER A 1 36 ? 38.111 -10.827 -5.568 1.00 0.00 174 SER A O 3
ATOM 2173 N N . SER A 1 1 ? 8.385 -2.202 5.298 1.00 0.00 139 SER A N 4
ATOM 2174 C CA . SER A 1 1 ? 8.541 -2.315 3.820 1.00 0.00 139 SER A CA 4
ATOM 2175 C C . SER A 1 1 ? 10.020 -2.146 3.453 1.00 0.00 139 SER A C 4
ATOM 2176 O O . SER A 1 1 ? 10.870 -1.969 4.330 1.00 0.00 139 SER A O 4
ATOM 2186 N N . LYS A 1 2 ? 10.315 -2.212 2.147 1.00 0.00 140 LYS A N 4
ATOM 2187 C CA . LYS A 1 2 ? 11.692 -2.076 1.637 1.00 0.00 140 LYS A CA 4
ATOM 2188 C C . LYS A 1 2 ? 11.659 -1.829 0.105 1.00 0.00 140 LYS A C 4
ATOM 2189 O O . LYS A 1 2 ? 12.081 -2.689 -0.674 1.00 0.00 140 LYS A O 4
ATOM 2208 N N . PRO A 1 3 ? 11.146 -0.680 -0.350 1.00 0.00 141 PRO A N 4
ATOM 2209 C CA . PRO A 1 3 ? 11.045 -0.363 -1.817 1.00 0.00 141 PRO A CA 4
ATOM 2210 C C . PRO A 1 3 ? 12.377 0.172 -2.410 1.00 0.00 141 PRO A C 4
ATOM 2211 O O . PRO A 1 3 ? 13.389 -0.532 -2.393 1.00 0.00 141 PRO A O 4
ATOM 2222 N N . ARG A 1 4 ? 12.346 1.391 -2.972 1.00 0.00 142 ARG A N 4
ATOM 2223 C CA . ARG A 1 4 ? 13.507 2.017 -3.627 1.00 0.00 142 ARG A CA 4
ATOM 2224 C C . ARG A 1 4 ? 14.452 2.745 -2.643 1.00 0.00 142 ARG A C 4
ATOM 2225 O O . ARG A 1 4 ? 14.020 3.603 -1.873 1.00 0.00 142 ARG A O 4
ATOM 2246 N N . GLU A 1 5 ? 15.756 2.399 -2.729 1.00 0.00 143 GLU A N 4
ATOM 2247 C CA . GLU A 1 5 ? 16.836 3.009 -1.916 1.00 0.00 143 GLU A CA 4
ATOM 2248 C C . GLU A 1 5 ? 16.663 2.747 -0.406 1.00 0.00 143 GLU A C 4
ATOM 2249 O O . GLU A 1 5 ? 16.823 3.662 0.409 1.00 0.00 143 GLU A O 4
ATOM 2261 N N . TRP A 1 6 ? 16.352 1.490 -0.051 1.00 0.00 144 TRP A N 4
ATOM 2262 C CA . TRP A 1 6 ? 16.173 1.086 1.358 1.00 0.00 144 TRP A CA 4
ATOM 2263 C C . TRP A 1 6 ? 17.043 -0.133 1.711 1.00 0.00 144 TRP A C 4
ATOM 2264 O O . TRP A 1 6 ? 16.831 -1.217 1.159 1.00 0.00 144 TRP A O 4
ATOM 2285 N N . VAL A 1 7 ? 17.985 0.042 2.663 1.00 0.00 145 VAL A N 4
ATOM 2286 C CA . VAL A 1 7 ? 18.849 -1.060 3.133 1.00 0.00 145 VAL A CA 4
ATOM 2287 C C . VAL A 1 7 ? 18.431 -1.390 4.575 1.00 0.00 145 VAL A C 4
ATOM 2288 O O . VAL A 1 7 ? 18.295 -0.473 5.394 1.00 0.00 145 VAL A O 4
ATOM 2301 N N . GLU A 1 8 ? 18.190 -2.678 4.876 1.00 0.00 146 GLU A N 4
ATOM 2302 C CA . GLU A 1 8 ? 17.753 -3.093 6.225 1.00 0.00 146 GLU A CA 4
ATOM 2303 C C . GLU A 1 8 ? 18.808 -3.999 6.883 1.00 0.00 146 GLU A C 4
ATOM 2304 O O . GLU A 1 8 ? 18.962 -5.162 6.501 1.00 0.00 146 GLU A O 4
ATOM 2316 N N . ALA A 1 9 ? 19.503 -3.447 7.894 1.00 0.00 147 ALA A N 4
ATOM 2317 C CA . ALA A 1 9 ? 20.531 -4.171 8.663 1.00 0.00 147 ALA A CA 4
ATOM 2318 C C . ALA A 1 9 ? 20.133 -4.123 10.145 1.00 0.00 147 ALA A C 4
ATOM 2319 O O . ALA A 1 9 ? 19.417 -3.209 10.561 1.00 0.00 147 ALA A O 4
ATOM 2326 N N . VAL A 1 10 ? 20.543 -5.128 10.930 1.00 0.00 148 VAL A N 4
ATOM 2327 C CA . VAL A 1 10 ? 20.152 -5.233 12.348 1.00 0.00 148 VAL A CA 4
ATOM 2328 C C . VAL A 1 10 ? 20.498 -3.989 13.185 1.00 0.00 148 VAL A C 4
ATOM 2329 O O . VAL A 1 10 ? 19.704 -3.596 14.049 1.00 0.00 148 VAL A O 4
ATOM 2342 N N . ALA A 1 11 ? 21.672 -3.389 12.956 1.00 0.00 149 ALA A N 4
ATOM 2343 C CA . ALA A 1 11 ? 22.088 -2.209 13.737 1.00 0.00 149 ALA A CA 4
ATOM 2344 C C . ALA A 1 11 ? 21.749 -0.897 13.011 1.00 0.00 149 ALA A C 4
ATOM 2345 O O . ALA A 1 11 ? 21.567 0.139 13.657 1.00 0.00 149 ALA A O 4
ATOM 2352 N N . TYR A 1 12 ? 21.656 -0.964 11.670 1.00 0.00 150 TYR A N 4
ATOM 2353 C CA . TYR A 1 12 ? 21.327 0.213 10.837 1.00 0.00 150 TYR A CA 4
ATOM 2354 C C . TYR A 1 12 ? 20.021 -0.001 10.056 1.00 0.00 150 TYR A C 4
ATOM 2355 O O . TYR A 1 12 ? 19.903 -0.977 9.313 1.00 0.00 150 TYR A O 4
ATOM 2373 N N . VAL A 1 13 ? 19.070 0.934 10.193 1.00 0.00 151 VAL A N 4
ATOM 2374 C CA . VAL A 1 13 ? 17.793 0.874 9.461 1.00 0.00 151 VAL A CA 4
ATOM 2375 C C . VAL A 1 13 ? 17.560 2.247 8.815 1.00 0.00 151 VAL A C 4
ATOM 2376 O O . VAL A 1 13 ? 17.466 3.255 9.521 1.00 0.00 151 VAL A O 4
ATOM 2389 N N . GLY A 1 14 ? 17.469 2.273 7.471 1.00 0.00 152 GLY A N 4
ATOM 2390 C CA . GLY A 1 14 ? 17.247 3.519 6.717 1.00 0.00 152 GLY A CA 4
ATOM 2391 C C . GLY A 1 14 ? 18.014 3.505 5.384 1.00 0.00 152 GLY A C 4
ATOM 2392 O O . GLY A 1 14 ? 18.655 2.506 5.062 1.00 0.00 152 GLY A O 4
ATOM 2396 N N . PRO A 1 15 ? 17.967 4.593 4.599 1.00 0.00 153 PRO A N 4
ATOM 2397 C CA . PRO A 1 15 ? 18.694 4.683 3.275 1.00 0.00 153 PRO A CA 4
ATOM 2398 C C . PRO A 1 15 ? 20.224 4.504 3.396 1.00 0.00 153 PRO A C 4
ATOM 2399 O O . PRO A 1 15 ? 20.819 4.789 4.434 1.00 0.00 153 PRO A O 4
ATOM 2410 N N . ASP A 1 16 ? 20.826 4.039 2.296 1.00 0.00 154 ASP A N 4
ATOM 2411 C CA . ASP A 1 16 ? 22.275 3.797 2.180 1.00 0.00 154 ASP A CA 4
ATOM 2412 C C . ASP A 1 16 ? 23.095 5.093 2.277 1.00 0.00 154 ASP A C 4
ATOM 2413 O O . ASP A 1 16 ? 22.827 6.061 1.561 1.00 0.00 154 ASP A O 4
ATOM 2422 N N . ARG A 1 17 ? 24.093 5.086 3.168 1.00 0.00 155 ARG A N 4
ATOM 2423 C CA . ARG A 1 17 ? 24.976 6.249 3.381 1.00 0.00 155 ARG A CA 4
ATOM 2424 C C . ARG A 1 17 ? 26.081 6.308 2.305 1.00 0.00 155 ARG A C 4
ATOM 2425 O O . ARG A 1 17 ? 26.905 7.225 2.312 1.00 0.00 155 ARG A O 4
ATOM 2446 N N . ARG A 1 18 ? 26.081 5.323 1.394 1.00 0.00 156 ARG A N 4
ATOM 2447 C CA . ARG A 1 18 ? 27.080 5.236 0.301 1.00 0.00 156 ARG A CA 4
ATOM 2448 C C . ARG A 1 18 ? 26.560 5.924 -0.972 1.00 0.00 156 ARG A C 4
ATOM 2449 O O . ARG A 1 18 ? 25.449 5.651 -1.429 1.00 0.00 156 ARG A O 4
ATOM 2470 N N . ARG A 1 19 ? 27.395 6.810 -1.533 1.00 0.00 157 ARG A N 4
ATOM 2471 C CA . ARG A 1 19 ? 27.078 7.560 -2.758 1.00 0.00 157 ARG A CA 4
ATOM 2472 C C . ARG A 1 19 ? 28.382 7.991 -3.443 1.00 0.00 157 ARG A C 4
ATOM 2473 O O . ARG A 1 19 ? 28.363 8.451 -4.588 1.00 0.00 157 ARG A O 4
ATOM 2494 N N . PHE A 1 20 ? 29.511 7.801 -2.737 1.00 0.00 158 PHE A N 4
ATOM 2495 C CA . PHE A 1 20 ? 30.858 8.118 -3.249 1.00 0.00 158 PHE A CA 4
ATOM 2496 C C . PHE A 1 20 ? 31.652 6.814 -3.384 1.00 0.00 158 PHE A C 4
ATOM 2497 O O . PHE A 1 20 ? 31.454 5.906 -2.570 1.00 0.00 158 PHE A O 4
ATOM 2514 N N . ASN A 1 21 ? 32.569 6.717 -4.365 1.00 0.00 159 ASN A N 4
ATOM 2515 C CA . ASN A 1 21 ? 33.399 5.514 -4.529 1.00 0.00 159 ASN A CA 4
ATOM 2516 C C . ASN A 1 21 ? 34.774 5.971 -5.041 1.00 0.00 159 ASN A C 4
ATOM 2517 O O . ASN A 1 21 ? 34.863 6.547 -6.129 1.00 0.00 159 ASN A O 4
ATOM 2528 N N . SER A 1 22 ? 35.832 5.715 -4.251 1.00 0.00 160 SER A N 4
ATOM 2529 C CA . SER A 1 22 ? 37.209 6.099 -4.607 1.00 0.00 160 SER A CA 4
ATOM 2530 C C . SER A 1 22 ? 38.022 4.844 -4.964 1.00 0.00 160 SER A C 4
ATOM 2531 O O . SER A 1 22 ? 38.362 4.088 -4.050 1.00 0.00 160 SER A O 4
ATOM 2539 N N . ALA A 1 23 ? 38.335 4.566 -6.244 1.00 0.00 161 ALA A N 4
ATOM 2540 C CA . ALA A 1 23 ? 39.103 3.346 -6.583 1.00 0.00 161 ALA A CA 4
ATOM 2541 C C . ALA A 1 23 ? 40.583 3.498 -6.185 1.00 0.00 161 ALA A C 4
ATOM 2542 O O . ALA A 1 23 ? 41.339 2.523 -6.179 1.00 0.00 161 ALA A O 4
ATOM 2549 N N . ASP A 1 24 ? 40.961 4.741 -5.853 1.00 0.00 162 ASP A N 4
ATOM 2550 C CA . ASP A 1 24 ? 42.332 5.096 -5.439 1.00 0.00 162 ASP A CA 4
ATOM 2551 C C . ASP A 1 24 ? 42.384 5.313 -3.916 1.00 0.00 162 ASP A C 4
ATOM 2552 O O . ASP A 1 24 ? 43.170 6.130 -3.424 1.00 0.00 162 ASP A O 4
ATOM 2561 N N . TYR A 1 25 ? 41.518 4.599 -3.171 1.00 0.00 163 TYR A N 4
ATOM 2562 C CA . TYR A 1 25 ? 41.444 4.746 -1.709 1.00 0.00 163 TYR A CA 4
ATOM 2563 C C . TYR A 1 25 ? 42.690 4.155 -1.023 1.00 0.00 163 TYR A C 4
ATOM 2564 O O . TYR A 1 25 ? 42.937 2.951 -1.124 1.00 0.00 163 TYR A O 4
ATOM 2582 N N . LYS A 1 26 ? 43.448 5.011 -0.313 1.00 0.00 164 LYS A N 4
ATOM 2583 C CA . LYS A 1 26 ? 44.658 4.582 0.417 1.00 0.00 164 LYS A CA 4
ATOM 2584 C C . LYS A 1 26 ? 44.344 4.495 1.925 1.00 0.00 164 LYS A C 4
ATOM 2585 O O . LYS A 1 26 ? 44.346 5.505 2.633 1.00 0.00 164 LYS A O 4
ATOM 2604 N N . GLY A 1 27 ? 44.082 3.266 2.404 1.00 0.00 165 GLY A N 4
ATOM 2605 C CA . GLY A 1 27 ? 43.773 3.018 3.823 1.00 0.00 165 GLY A CA 4
ATOM 2606 C C . GLY A 1 27 ? 43.012 1.689 3.985 1.00 0.00 165 GLY A C 4
ATOM 2607 O O . GLY A 1 27 ? 42.588 1.109 2.982 1.00 0.00 165 GLY A O 4
ATOM 2611 N N . PRO A 1 28 ? 42.823 1.176 5.213 1.00 0.00 166 PRO A N 4
ATOM 2612 C CA . PRO A 1 28 ? 42.087 -0.131 5.436 1.00 0.00 166 PRO A CA 4
ATOM 2613 C C . PRO A 1 28 ? 40.648 -0.125 4.861 1.00 0.00 166 PRO A C 4
ATOM 2614 O O . PRO A 1 28 ? 39.886 0.816 5.082 1.00 0.00 166 PRO A O 4
ATOM 2625 N N . ARG A 1 29 ? 40.306 -1.210 4.145 1.00 0.00 167 ARG A N 4
ATOM 2626 C CA . ARG A 1 29 ? 38.977 -1.409 3.523 1.00 0.00 167 ARG A CA 4
ATOM 2627 C C . ARG A 1 29 ? 38.116 -2.265 4.468 1.00 0.00 167 ARG A C 4
ATOM 2628 O O . ARG A 1 29 ? 38.655 -3.183 5.092 1.00 0.00 167 ARG A O 4
ATOM 2649 N N . LYS A 1 30 ? 36.791 -1.973 4.587 1.00 0.00 168 LYS A N 4
ATOM 2650 C CA . LYS A 1 30 ? 35.909 -2.754 5.500 1.00 0.00 168 LYS A CA 4
ATOM 2651 C C . LYS A 1 30 ? 34.511 -2.999 4.889 1.00 0.00 168 LYS A C 4
ATOM 2652 O O . LYS A 1 30 ? 33.594 -3.398 5.614 1.00 0.00 168 LYS A O 4
ATOM 2671 N N . ARG A 1 31 ? 34.344 -2.772 3.575 1.00 0.00 169 ARG A N 4
ATOM 2672 C CA . ARG A 1 31 ? 33.032 -2.982 2.917 1.00 0.00 169 ARG A CA 4
ATOM 2673 C C . ARG A 1 31 ? 32.942 -4.364 2.256 1.00 0.00 169 ARG A C 4
ATOM 2674 O O . ARG A 1 31 ? 33.864 -4.799 1.565 1.00 0.00 169 ARG A O 4
ATOM 2695 N N . LYS A 1 32 ? 31.802 -5.027 2.466 1.00 0.00 170 LYS A N 4
ATOM 2696 C CA . LYS A 1 32 ? 31.519 -6.353 1.898 1.00 0.00 170 LYS A CA 4
ATOM 2697 C C . LYS A 1 32 ? 31.565 -6.338 0.358 1.00 0.00 170 LYS A C 4
ATOM 2698 O O . LYS A 1 32 ? 31.883 -7.352 -0.269 1.00 0.00 170 LYS A O 4
ATOM 2717 N N . ALA A 1 33 ? 31.202 -5.186 -0.237 1.00 0.00 171 ALA A N 4
ATOM 2718 C CA . ALA A 1 33 ? 31.150 -5.036 -1.706 1.00 0.00 171 ALA A CA 4
ATOM 2719 C C . ALA A 1 33 ? 32.546 -4.853 -2.318 1.00 0.00 171 ALA A C 4
ATOM 2720 O O . ALA A 1 33 ? 32.682 -4.808 -3.543 1.00 0.00 171 ALA A O 4
ATOM 2727 N N . ASP A 1 34 ? 33.575 -4.787 -1.464 1.00 0.00 172 ASP A N 4
ATOM 2728 C CA . ASP A 1 34 ? 34.978 -4.651 -1.903 1.00 0.00 172 ASP A CA 4
ATOM 2729 C C . ASP A 1 34 ? 35.566 -6.044 -2.172 1.00 0.00 172 ASP A C 4
ATOM 2730 O O . ASP A 1 34 ? 36.745 -6.178 -2.507 1.00 0.00 172 ASP A O 4
ATOM 2739 N N . ALA A 1 35 ? 34.703 -7.065 -2.054 1.00 0.00 173 ALA A N 4
ATOM 2740 C CA . ALA A 1 35 ? 35.080 -8.463 -2.311 1.00 0.00 173 ALA A CA 4
ATOM 2741 C C . ALA A 1 35 ? 34.686 -8.825 -3.751 1.00 0.00 173 ALA A C 4
ATOM 2742 O O . ALA A 1 35 ? 33.554 -8.574 -4.172 1.00 0.00 173 ALA A O 4
ATOM 2749 N N . SER A 1 36 ? 35.635 -9.409 -4.500 1.00 0.00 174 SER A N 4
ATOM 2750 C CA . SER A 1 36 ? 35.403 -9.804 -5.900 1.00 0.00 174 SER A CA 4
ATOM 2751 C C . SER A 1 36 ? 34.391 -10.957 -5.986 1.00 0.00 174 SER A C 4
ATOM 2752 O O . SER A 1 36 ? 33.739 -11.077 -7.013 1.00 0.00 174 SER A O 4
ATOM 2897 N N . SER A 1 1 ? 9.835 -7.231 -0.681 1.00 0.00 139 SER A N 5
ATOM 2898 C CA . SER A 1 1 ? 9.428 -5.897 -1.207 1.00 0.00 139 SER A CA 5
ATOM 2899 C C . SER A 1 1 ? 10.688 -5.113 -1.605 1.00 0.00 139 SER A C 5
ATOM 2900 O O . SER A 1 1 ? 10.894 -4.810 -2.785 1.00 0.00 139 SER A O 5
ATOM 2910 N N . LYS A 1 2 ? 11.528 -4.798 -0.603 1.00 0.00 140 LYS A N 5
ATOM 2911 C CA . LYS A 1 2 ? 12.787 -4.055 -0.818 1.00 0.00 140 LYS A CA 5
ATOM 2912 C C . LYS A 1 2 ? 12.538 -2.724 -1.583 1.00 0.00 140 LYS A C 5
ATOM 2913 O O . LYS A 1 2 ? 12.818 -2.646 -2.785 1.00 0.00 140 LYS A O 5
ATOM 2932 N N . PRO A 1 3 ? 12.021 -1.670 -0.929 1.00 0.00 141 PRO A N 5
ATOM 2933 C CA . PRO A 1 3 ? 11.760 -0.345 -1.612 1.00 0.00 141 PRO A CA 5
ATOM 2934 C C . PRO A 1 3 ? 13.018 0.222 -2.295 1.00 0.00 141 PRO A C 5
ATOM 2935 O O . PRO A 1 3 ? 14.117 -0.317 -2.140 1.00 0.00 141 PRO A O 5
ATOM 2946 N N . ARG A 1 4 ? 12.832 1.302 -3.063 1.00 0.00 142 ARG A N 5
ATOM 2947 C CA . ARG A 1 4 ? 13.924 1.957 -3.803 1.00 0.00 142 ARG A CA 5
ATOM 2948 C C . ARG A 1 4 ? 14.913 2.669 -2.853 1.00 0.00 142 ARG A C 5
ATOM 2949 O O . ARG A 1 4 ? 14.509 3.511 -2.049 1.00 0.00 142 ARG A O 5
ATOM 2970 N N . GLU A 1 5 ? 16.210 2.318 -2.979 1.00 0.00 143 GLU A N 5
ATOM 2971 C CA . GLU A 1 5 ? 17.298 2.911 -2.168 1.00 0.00 143 GLU A CA 5
ATOM 2972 C C . GLU A 1 5 ? 17.097 2.643 -0.661 1.00 0.00 143 GLU A C 5
ATOM 2973 O O . GLU A 1 5 ? 17.264 3.549 0.161 1.00 0.00 143 GLU A O 5
ATOM 2985 N N . TRP A 1 6 ? 16.730 1.394 -0.322 1.00 0.00 144 TRP A N 5
ATOM 2986 C CA . TRP A 1 6 ? 16.494 0.997 1.083 1.00 0.00 144 TRP A CA 5
ATOM 2987 C C . TRP A 1 6 ? 17.313 -0.244 1.479 1.00 0.00 144 TRP A C 5
ATOM 2988 O O . TRP A 1 6 ? 17.124 -1.320 0.903 1.00 0.00 144 TRP A O 5
ATOM 3009 N N . VAL A 1 7 ? 18.187 -0.084 2.493 1.00 0.00 145 VAL A N 5
ATOM 3010 C CA . VAL A 1 7 ? 19.010 -1.187 3.022 1.00 0.00 145 VAL A CA 5
ATOM 3011 C C . VAL A 1 7 ? 18.525 -1.490 4.451 1.00 0.00 145 VAL A C 5
ATOM 3012 O O . VAL A 1 7 ? 18.384 -0.564 5.259 1.00 0.00 145 VAL A O 5
ATOM 3025 N N . GLU A 1 8 ? 18.242 -2.770 4.750 1.00 0.00 146 GLU A N 5
ATOM 3026 C CA . GLU A 1 8 ? 17.748 -3.174 6.083 1.00 0.00 146 GLU A CA 5
ATOM 3027 C C . GLU A 1 8 ? 18.760 -4.107 6.766 1.00 0.00 146 GLU A C 5
ATOM 3028 O O . GLU A 1 8 ? 18.910 -5.266 6.370 1.00 0.00 146 GLU A O 5
ATOM 3040 N N . ALA A 1 9 ? 19.430 -3.583 7.807 1.00 0.00 147 ALA A N 5
ATOM 3041 C CA . ALA A 1 9 ? 20.420 -4.339 8.594 1.00 0.00 147 ALA A CA 5
ATOM 3042 C C . ALA A 1 9 ? 19.993 -4.303 10.067 1.00 0.00 147 ALA A C 5
ATOM 3043 O O . ALA A 1 9 ? 19.274 -3.390 10.482 1.00 0.00 147 ALA A O 5
ATOM 3050 N N . VAL A 1 10 ? 20.395 -5.316 10.842 1.00 0.00 148 VAL A N 5
ATOM 3051 C CA . VAL A 1 10 ? 19.993 -5.446 12.254 1.00 0.00 148 VAL A CA 5
ATOM 3052 C C . VAL A 1 10 ? 20.328 -4.207 13.106 1.00 0.00 148 VAL A C 5
ATOM 3053 O O . VAL A 1 10 ? 19.531 -3.837 13.976 1.00 0.00 148 VAL A O 5
ATOM 3066 N N . ALA A 1 11 ? 21.491 -3.587 12.881 1.00 0.00 149 ALA A N 5
ATOM 3067 C CA . ALA A 1 11 ? 21.889 -2.410 13.676 1.00 0.00 149 ALA A CA 5
ATOM 3068 C C . ALA A 1 11 ? 21.572 -1.100 12.941 1.00 0.00 149 ALA A C 5
ATOM 3069 O O . ALA A 1 11 ? 21.378 -0.060 13.579 1.00 0.00 149 ALA A O 5
ATOM 3076 N N . TYR A 1 12 ? 21.520 -1.170 11.599 1.00 0.00 150 TYR A N 5
ATOM 3077 C CA . TYR A 1 12 ? 21.220 0.003 10.754 1.00 0.00 150 TYR A CA 5
ATOM 3078 C C . TYR A 1 12 ? 19.931 -0.202 9.938 1.00 0.00 150 TYR A C 5
ATOM 3079 O O . TYR A 1 12 ? 19.823 -1.180 9.196 1.00 0.00 150 TYR A O 5
ATOM 3097 N N . VAL A 1 13 ? 18.990 0.750 10.043 1.00 0.00 151 VAL A N 5
ATOM 3098 C CA . VAL A 1 13 ? 17.731 0.711 9.273 1.00 0.00 151 VAL A CA 5
ATOM 3099 C C . VAL A 1 13 ? 17.528 2.103 8.662 1.00 0.00 151 VAL A C 5
ATOM 3100 O O . VAL A 1 13 ? 17.438 3.092 9.395 1.00 0.00 151 VAL A O 5
ATOM 3113 N N . GLY A 1 14 ? 17.473 2.168 7.321 1.00 0.00 152 GLY A N 5
ATOM 3114 C CA . GLY A 1 14 ? 17.300 3.441 6.605 1.00 0.00 152 GLY A CA 5
ATOM 3115 C C . GLY A 1 14 ? 18.027 3.401 5.253 1.00 0.00 152 GLY A C 5
ATOM 3116 O O . GLY A 1 14 ? 18.576 2.362 4.889 1.00 0.00 152 GLY A O 5
ATOM 3120 N N . PRO A 1 15 ? 18.049 4.505 4.498 1.00 0.00 153 PRO A N 5
ATOM 3121 C CA . PRO A 1 15 ? 18.742 4.559 3.160 1.00 0.00 153 PRO A CA 5
ATOM 3122 C C . PRO A 1 15 ? 20.273 4.431 3.285 1.00 0.00 153 PRO A C 5
ATOM 3123 O O . PRO A 1 15 ? 20.852 4.706 4.335 1.00 0.00 153 PRO A O 5
ATOM 3134 N N . ASP A 1 16 ? 20.897 3.996 2.184 1.00 0.00 154 ASP A N 5
ATOM 3135 C CA . ASP A 1 16 ? 22.350 3.785 2.088 1.00 0.00 154 ASP A CA 5
ATOM 3136 C C . ASP A 1 16 ? 23.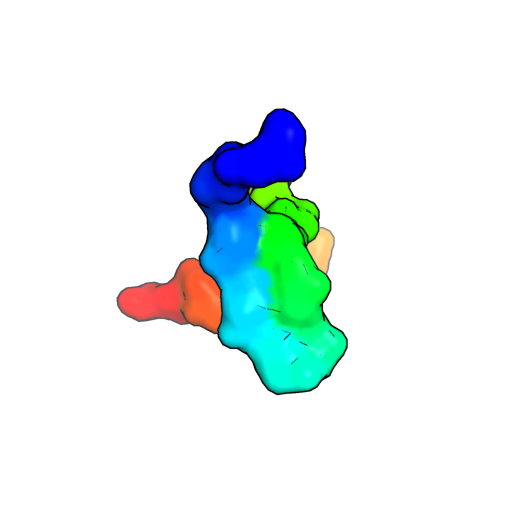140 5.096 2.226 1.00 0.00 154 ASP A C 5
ATOM 3137 O O . ASP A 1 16 ? 22.889 6.065 1.506 1.00 0.00 154 ASP A O 5
ATOM 3146 N N . ARG A 1 17 ? 24.089 5.096 3.165 1.00 0.00 155 ARG A N 5
ATOM 3147 C CA . ARG A 1 17 ? 24.943 6.266 3.438 1.00 0.00 155 ARG A CA 5
ATOM 3148 C C . ARG A 1 17 ? 26.057 6.399 2.376 1.00 0.00 155 ARG A C 5
ATOM 3149 O O . ARG A 1 17 ? 26.857 7.335 2.434 1.00 0.00 155 ARG A O 5
ATOM 3170 N N . ARG A 1 18 ? 26.091 5.456 1.418 1.00 0.00 156 ARG A N 5
ATOM 3171 C CA . ARG A 1 18 ? 27.099 5.449 0.331 1.00 0.00 156 ARG A CA 5
ATOM 3172 C C . ARG A 1 18 ? 26.562 6.184 -0.909 1.00 0.00 156 ARG A C 5
ATOM 3173 O O . ARG A 1 18 ? 25.456 5.904 -1.375 1.00 0.00 156 ARG A O 5
ATOM 3194 N N . ARG A 1 19 ? 27.374 7.119 -1.434 1.00 0.00 157 ARG A N 5
ATOM 3195 C CA . ARG A 1 19 ? 27.039 7.917 -2.630 1.00 0.00 157 ARG A CA 5
ATOM 3196 C C . ARG A 1 19 ? 28.339 8.284 -3.357 1.00 0.00 157 ARG A C 5
ATOM 3197 O O . ARG A 1 19 ? 28.307 8.739 -4.504 1.00 0.00 157 ARG A O 5
ATOM 3218 N N . PHE A 1 20 ? 29.476 8.055 -2.680 1.00 0.00 158 PHE A N 5
ATOM 3219 C CA . PHE A 1 20 ? 30.820 8.317 -3.221 1.00 0.00 158 PHE A CA 5
ATOM 3220 C C . PHE A 1 20 ? 31.562 6.983 -3.370 1.00 0.00 158 PHE A C 5
ATOM 3221 O O . PHE A 1 20 ? 31.352 6.085 -2.551 1.00 0.00 158 PHE A O 5
ATOM 3238 N N . ASN A 1 21 ? 32.452 6.857 -4.375 1.00 0.00 159 ASN A N 5
ATOM 3239 C CA . ASN A 1 21 ? 33.245 5.631 -4.558 1.00 0.00 159 ASN A CA 5
ATOM 3240 C C . ASN A 1 21 ? 34.616 6.056 -5.101 1.00 0.00 159 ASN A C 5
ATOM 3241 O O . ASN A 1 21 ? 34.693 6.621 -6.195 1.00 0.00 159 ASN A O 5
ATOM 3252 N N . SER A 1 22 ? 35.687 5.789 -4.334 1.00 0.00 160 SER A N 5
ATOM 3253 C CA . SER A 1 22 ? 37.060 6.151 -4.726 1.00 0.00 160 SER A CA 5
ATOM 3254 C C . SER A 1 22 ? 37.858 4.888 -5.092 1.00 0.00 160 SER A C 5
ATOM 3255 O O . SER A 1 22 ? 38.208 4.135 -4.180 1.00 0.00 160 SER A O 5
ATOM 3263 N N . ALA A 1 23 ? 38.170 4.607 -6.374 1.00 0.00 161 ALA A N 5
ATOM 3264 C CA . ALA A 1 23 ? 38.945 3.391 -6.716 1.00 0.00 161 ALA A CA 5
ATOM 3265 C C . ALA A 1 23 ? 40.424 3.576 -6.329 1.00 0.00 161 ALA A C 5
ATOM 3266 O O . ALA A 1 23 ? 41.204 2.621 -6.318 1.00 0.00 161 ALA A O 5
ATOM 3273 N N . ASP A 1 24 ? 40.766 4.832 -6.010 1.00 0.00 162 ASP A N 5
ATOM 3274 C CA . ASP A 1 24 ? 42.123 5.238 -5.604 1.00 0.00 162 ASP A CA 5
ATOM 3275 C C . ASP A 1 24 ? 42.151 5.488 -4.085 1.00 0.00 162 ASP A C 5
ATOM 3276 O O . ASP A 1 24 ? 42.862 6.378 -3.606 1.00 0.00 162 ASP A O 5
ATOM 3285 N N . TYR A 1 25 ? 41.336 4.725 -3.334 1.00 0.00 163 TYR A N 5
ATOM 3286 C CA . TYR A 1 25 ? 41.231 4.901 -1.877 1.00 0.00 163 TYR A CA 5
ATOM 3287 C C . TYR A 1 25 ? 42.514 4.447 -1.153 1.00 0.00 163 TYR A C 5
ATOM 3288 O O . TYR A 1 25 ? 42.885 3.273 -1.228 1.00 0.00 163 TYR A O 5
ATOM 3306 N N . LYS A 1 26 ? 43.153 5.384 -0.430 1.00 0.00 164 LYS A N 5
ATOM 3307 C CA . LYS A 1 26 ? 44.370 5.099 0.351 1.00 0.00 164 LYS A CA 5
ATOM 3308 C C . LYS A 1 26 ? 43.986 5.015 1.840 1.00 0.00 164 LYS A C 5
ATOM 3309 O O . LYS A 1 26 ? 43.828 6.037 2.511 1.00 0.00 164 LYS A O 5
ATOM 3328 N N . GLY A 1 27 ? 43.821 3.778 2.341 1.00 0.00 165 GLY A N 5
ATOM 3329 C CA . GLY A 1 27 ? 43.435 3.536 3.740 1.00 0.00 165 GLY A CA 5
ATOM 3330 C C . GLY A 1 27 ? 42.837 2.129 3.895 1.00 0.00 165 GLY A C 5
ATOM 3331 O O . GLY A 1 27 ? 42.758 1.387 2.912 1.00 0.00 165 GLY A O 5
ATOM 3335 N N . PRO A 1 28 ? 42.412 1.735 5.099 1.00 0.00 166 PRO A N 5
ATOM 3336 C CA . PRO A 1 28 ? 41.815 0.370 5.340 1.00 0.00 166 PRO A CA 5
ATOM 3337 C C . PRO A 1 28 ? 40.391 0.252 4.755 1.00 0.00 166 PRO A C 5
ATOM 3338 O O . PRO A 1 28 ? 39.556 1.137 4.954 1.00 0.00 166 PRO A O 5
ATOM 3349 N N . ARG A 1 29 ? 40.135 -0.868 4.057 1.00 0.00 167 ARG A N 5
ATOM 3350 C CA . ARG A 1 29 ? 38.828 -1.167 3.432 1.00 0.00 167 ARG A CA 5
ATOM 3351 C C . ARG A 1 29 ? 38.030 -2.074 4.384 1.00 0.00 167 ARG A C 5
ATOM 3352 O O . ARG A 1 29 ? 38.635 -2.940 5.023 1.00 0.00 167 ARG A O 5
ATOM 3373 N N . LYS A 1 30 ? 36.689 -1.878 4.497 1.00 0.00 168 LYS A N 5
ATOM 3374 C CA . LYS A 1 30 ? 35.862 -2.704 5.419 1.00 0.00 168 LYS A CA 5
ATOM 3375 C C . LYS A 1 30 ? 34.467 -3.018 4.828 1.00 0.00 168 LYS A C 5
ATOM 3376 O O . LYS A 1 30 ? 33.576 -3.447 5.569 1.00 0.00 168 LYS A O 5
ATOM 3395 N N . ARG A 1 31 ? 34.277 -2.817 3.512 1.00 0.00 169 ARG A N 5
ATOM 3396 C CA . ARG A 1 31 ? 32.971 -3.095 2.865 1.00 0.00 169 ARG A CA 5
ATOM 3397 C C . ARG A 1 31 ? 32.940 -4.500 2.242 1.00 0.00 169 ARG A C 5
ATOM 3398 O O . ARG A 1 31 ? 33.884 -4.910 1.565 1.00 0.00 169 ARG A O 5
ATOM 3419 N N . LYS A 1 32 ? 31.836 -5.214 2.479 1.00 0.00 170 LYS A N 5
ATOM 3420 C CA . LYS A 1 32 ? 31.623 -6.573 1.955 1.00 0.00 170 LYS A CA 5
ATOM 3421 C C . LYS A 1 32 ? 31.690 -6.609 0.415 1.00 0.00 170 LYS A C 5
ATOM 3422 O O . LYS A 1 32 ? 32.078 -7.622 -0.176 1.00 0.00 170 LYS A O 5
ATOM 3441 N N . ALA A 1 33 ? 31.262 -5.504 -0.217 1.00 0.00 171 ALA A N 5
ATOM 3442 C CA . ALA A 1 33 ? 31.214 -5.393 -1.688 1.00 0.00 171 ALA A CA 5
ATOM 3443 C C . ALA A 1 33 ? 32.602 -5.164 -2.298 1.00 0.00 171 ALA A C 5
ATOM 3444 O O . ALA A 1 33 ? 32.738 -5.135 -3.523 1.00 0.00 171 ALA A O 5
ATOM 3451 N N . ASP A 1 34 ? 33.625 -5.030 -1.444 1.00 0.00 172 ASP A N 5
ATOM 3452 C CA . ASP A 1 34 ? 35.019 -4.833 -1.889 1.00 0.00 172 ASP A CA 5
ATOM 3453 C C . ASP A 1 34 ? 35.706 -6.195 -2.069 1.00 0.00 172 ASP A C 5
ATOM 3454 O O . ASP A 1 34 ? 36.898 -6.263 -2.374 1.00 0.00 172 ASP A O 5
ATOM 3463 N N . ALA A 1 35 ? 34.918 -7.268 -1.888 1.00 0.00 173 ALA A N 5
ATOM 3464 C CA . ALA A 1 35 ? 35.403 -8.650 -2.033 1.00 0.00 173 ALA A CA 5
ATOM 3465 C C . ALA A 1 35 ? 35.072 -9.165 -3.442 1.00 0.00 173 ALA A C 5
ATOM 3466 O O . ALA A 1 35 ? 33.948 -8.997 -3.921 1.00 0.00 173 ALA A O 5
ATOM 3473 N N . SER A 1 36 ? 36.065 -9.793 -4.091 1.00 0.00 174 SER A N 5
ATOM 3474 C CA . SER A 1 36 ? 35.905 -10.342 -5.449 1.00 0.00 174 SER A CA 5
ATOM 3475 C C . SER A 1 36 ? 37.011 -11.3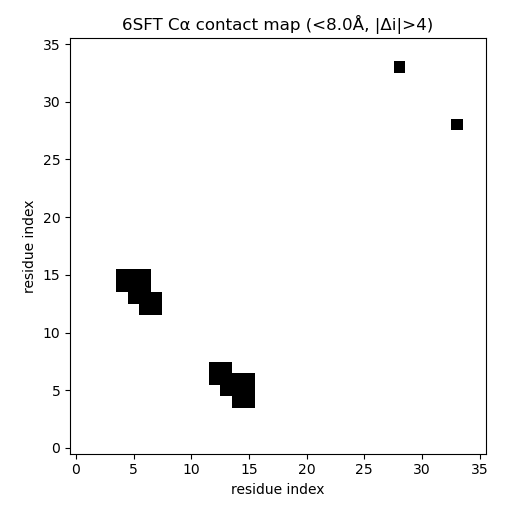69 -5.731 1.00 0.00 174 SER A C 5
ATOM 3476 O O . SER A 1 36 ? 36.787 -12.252 -6.547 1.00 0.00 174 SER A O 5
ATOM 3621 N N . SER A 1 1 ? 4.722 6.782 -0.809 1.00 0.00 139 SER A N 6
ATOM 3622 C CA . SER A 1 1 ? 5.149 8.190 -1.061 1.00 0.00 139 SER A CA 6
ATOM 3623 C C . SER A 1 1 ? 6.667 8.312 -0.865 1.00 0.00 139 SER A C 6
ATOM 3624 O O . SER A 1 1 ? 7.305 9.203 -1.431 1.00 0.00 139 SER A O 6
ATOM 3634 N N . LYS A 1 2 ? 7.234 7.405 -0.053 1.00 0.00 140 LYS A N 6
ATOM 3635 C CA . LYS A 1 2 ? 8.682 7.389 0.237 1.00 0.00 140 LYS A CA 6
ATOM 3636 C C . LYS A 1 2 ? 9.482 6.969 -1.028 1.00 0.00 140 LYS A C 6
ATOM 3637 O O . LYS A 1 2 ? 8.968 6.177 -1.822 1.00 0.00 140 LYS A O 6
ATOM 3656 N N . PRO A 1 3 ? 10.719 7.452 -1.240 1.00 0.00 141 PRO A N 6
ATOM 3657 C CA . PRO A 1 3 ? 11.532 7.053 -2.445 1.00 0.00 141 PRO A CA 6
ATOM 3658 C C . PRO A 1 3 ? 12.152 5.665 -2.241 1.00 0.00 141 PRO A C 6
ATOM 3659 O O . PRO A 1 3 ? 12.099 5.119 -1.135 1.00 0.00 141 PRO A O 6
ATOM 3670 N N . ARG A 1 4 ? 12.734 5.097 -3.310 1.00 0.00 142 ARG A N 6
ATOM 3671 C CA . ARG A 1 4 ? 13.358 3.761 -3.232 1.00 0.00 142 ARG A CA 6
ATOM 3672 C C . ARG A 1 4 ? 14.681 3.859 -2.436 1.00 0.00 142 ARG A C 6
ATOM 3673 O O . ARG A 1 4 ? 14.712 4.512 -1.390 1.00 0.00 142 ARG A O 6
ATOM 3694 N N . GLU A 1 5 ? 15.765 3.226 -2.935 1.00 0.00 143 GLU A N 6
ATOM 3695 C CA . GLU A 1 5 ? 17.082 3.262 -2.270 1.00 0.00 143 GLU A CA 6
ATOM 3696 C C . GLU A 1 5 ? 16.955 2.849 -0.787 1.00 0.00 143 GLU A C 6
ATOM 3697 O O . GLU A 1 5 ? 17.116 3.682 0.110 1.00 0.00 143 GLU A O 6
ATOM 3709 N N . TRP A 1 6 ? 16.599 1.583 -0.545 1.00 0.00 144 TRP A N 6
ATOM 3710 C CA . TRP A 1 6 ? 16.377 1.084 0.829 1.00 0.00 144 TRP A CA 6
ATOM 3711 C C . TRP A 1 6 ? 17.195 -0.184 1.159 1.00 0.00 144 TRP A C 6
ATOM 3712 O O . TRP A 1 6 ? 17.011 -1.225 0.524 1.00 0.00 144 TRP A O 6
ATOM 3733 N N . VAL A 1 7 ? 18.067 -0.077 2.187 1.00 0.00 145 VAL A N 6
ATOM 3734 C CA . VAL A 1 7 ? 18.899 -1.204 2.665 1.00 0.00 145 VAL A CA 6
ATOM 3735 C C . VAL A 1 7 ? 18.443 -1.574 4.092 1.00 0.00 145 VAL A C 6
ATOM 3736 O O . VAL A 1 7 ? 18.269 -0.680 4.928 1.00 0.00 145 VAL A O 6
ATOM 3749 N N . GLU A 1 8 ? 18.229 -2.879 4.359 1.00 0.00 146 GLU A N 6
ATOM 3750 C CA . GLU A 1 8 ? 17.776 -3.341 5.694 1.00 0.00 146 GLU A CA 6
ATOM 3751 C C . GLU A 1 8 ? 18.837 -4.238 6.355 1.00 0.00 146 GLU A C 6
ATOM 3752 O O . GLU A 1 8 ? 19.038 -5.383 5.939 1.00 0.00 146 GLU A O 6
ATOM 3764 N N . ALA A 1 9 ? 19.484 -3.705 7.405 1.00 0.00 147 ALA A N 6
ATOM 3765 C CA . ALA A 1 9 ? 20.507 -4.429 8.180 1.00 0.00 147 ALA A CA 6
ATOM 3766 C C . ALA A 1 9 ? 20.062 -4.450 9.649 1.00 0.00 147 ALA A C 6
ATOM 3767 O O . ALA A 1 9 ? 19.294 -3.586 10.076 1.00 0.00 147 ALA A O 6
ATOM 3774 N N . VAL A 1 10 ? 20.500 -5.466 10.407 1.00 0.00 148 VAL A N 6
ATOM 3775 C CA . VAL A 1 10 ? 20.079 -5.648 11.808 1.00 0.00 148 VAL A CA 6
ATOM 3776 C C . VAL A 1 10 ? 20.337 -4.423 12.701 1.00 0.00 148 VAL A C 6
ATOM 3777 O O . VAL A 1 10 ? 19.507 -4.115 13.565 1.00 0.00 148 VAL A O 6
ATOM 3790 N N . ALA A 1 11 ? 21.472 -3.740 12.513 1.00 0.00 149 ALA A N 6
ATOM 3791 C CA . ALA A 1 11 ? 21.798 -2.567 13.343 1.00 0.00 149 ALA A CA 6
ATOM 3792 C C . ALA A 1 11 ? 21.436 -1.255 12.629 1.00 0.00 149 ALA A C 6
ATOM 3793 O O . ALA A 1 11 ? 21.182 -0.241 13.286 1.00 0.00 149 ALA A O 6
ATOM 3800 N N . TYR A 1 12 ? 21.412 -1.298 11.283 1.00 0.00 150 TYR A N 6
ATOM 3801 C CA . TYR A 1 12 ? 21.074 -0.120 10.461 1.00 0.00 150 TYR A CA 6
ATOM 3802 C C . TYR A 1 12 ? 19.809 -0.362 9.620 1.00 0.00 150 TYR A C 6
ATOM 3803 O O . TYR A 1 12 ? 19.755 -1.319 8.846 1.00 0.00 150 TYR A O 6
ATOM 3821 N N . VAL A 1 13 ? 18.829 0.544 9.739 1.00 0.00 151 VAL A N 6
ATOM 3822 C CA . VAL A 1 13 ? 17.587 0.484 8.951 1.00 0.00 151 VAL A CA 6
ATOM 3823 C C . VAL A 1 13 ? 17.359 1.890 8.387 1.00 0.00 151 VAL A C 6
ATOM 3824 O O . VAL A 1 13 ? 17.232 2.848 9.153 1.00 0.00 151 VAL A O 6
ATOM 3837 N N . GLY A 1 14 ? 17.332 2.006 7.050 1.00 0.00 152 GLY A N 6
ATOM 3838 C CA . GLY A 1 14 ? 17.149 3.302 6.385 1.00 0.00 152 GLY A CA 6
ATOM 3839 C C . GLY A 1 14 ? 17.909 3.330 5.053 1.00 0.00 152 GLY A C 6
ATOM 3840 O O . GLY A 1 14 ? 18.474 2.312 4.656 1.00 0.00 152 GLY A O 6
ATOM 3844 N N . PRO A 1 15 ? 17.943 4.465 4.349 1.00 0.00 153 PRO A N 6
ATOM 3845 C CA . PRO A 1 15 ? 18.672 4.579 3.036 1.00 0.00 153 PRO A CA 6
ATOM 3846 C C . PRO A 1 15 ? 20.199 4.458 3.201 1.00 0.00 153 PRO A C 6
ATOM 3847 O O . PRO A 1 15 ? 20.750 4.742 4.264 1.00 0.00 153 PRO A O 6
ATOM 3858 N N . ASP A 1 16 ? 20.850 4.029 2.117 1.00 0.00 154 ASP A N 6
ATOM 3859 C CA . ASP A 1 16 ? 22.305 3.827 2.049 1.00 0.00 154 ASP A CA 6
ATOM 3860 C C . ASP A 1 16 ? 23.084 5.141 2.218 1.00 0.00 154 ASP A C 6
ATOM 3861 O O . ASP A 1 16 ? 22.814 6.127 1.528 1.00 0.00 154 ASP A O 6
ATOM 3870 N N . ARG A 1 17 ? 24.051 5.127 3.144 1.00 0.00 155 ARG A N 6
ATOM 3871 C CA . ARG A 1 17 ? 24.896 6.301 3.431 1.00 0.00 155 ARG A CA 6
ATOM 3872 C C . ARG A 1 17 ? 26.019 6.436 2.383 1.00 0.00 155 ARG A C 6
ATOM 3873 O O . ARG A 1 17 ? 26.817 7.374 2.444 1.00 0.00 155 ARG A O 6
ATOM 3894 N N . ARG A 1 18 ? 26.062 5.490 1.427 1.00 0.00 156 ARG A N 6
ATOM 3895 C CA . ARG A 1 18 ? 27.078 5.477 0.347 1.00 0.00 156 ARG A CA 6
ATOM 3896 C C . ARG A 1 18 ? 26.533 6.170 -0.912 1.00 0.00 156 ARG A C 6
ATOM 3897 O O . ARG A 1 18 ? 25.422 5.881 -1.361 1.00 0.00 156 ARG A O 6
ATOM 3918 N N . ARG A 1 19 ? 27.343 7.079 -1.472 1.00 0.00 157 ARG A N 6
ATOM 3919 C CA . ARG A 1 19 ? 26.992 7.834 -2.684 1.00 0.00 157 ARG A CA 6
ATOM 3920 C C . ARG A 1 19 ? 28.271 8.302 -3.392 1.00 0.00 157 ARG A C 6
ATOM 3921 O O . ARG A 1 19 ? 28.214 8.763 -4.536 1.00 0.00 157 ARG A O 6
ATOM 3942 N N . PHE A 1 20 ? 29.420 8.141 -2.716 1.00 0.00 158 PHE A N 6
ATOM 3943 C CA . PHE A 1 20 ? 30.739 8.497 -3.268 1.00 0.00 158 PHE A CA 6
ATOM 3944 C C . PHE A 1 20 ? 31.567 7.214 -3.435 1.00 0.00 158 PHE A C 6
ATOM 3945 O O . PHE A 1 20 ? 31.937 6.608 -2.424 1.00 0.00 158 PHE A O 6
ATOM 3962 N N . ASN A 1 21 ? 31.879 6.792 -4.678 1.00 0.00 159 ASN A N 6
ATOM 3963 C CA . ASN A 1 21 ? 32.690 5.584 -4.896 1.00 0.00 159 ASN A CA 6
ATOM 3964 C C . ASN A 1 21 ? 34.096 6.059 -5.282 1.00 0.00 159 ASN A C 6
ATOM 3965 O O . ASN A 1 21 ? 34.250 6.701 -6.324 1.00 0.00 159 ASN A O 6
ATOM 3976 N N . SER A 1 22 ? 35.112 5.750 -4.456 1.00 0.00 160 SER A N 6
ATOM 3977 C CA . SER A 1 22 ? 36.499 6.162 -4.738 1.00 0.00 160 SER A CA 6
ATOM 3978 C C . SER A 1 22 ? 37.337 4.940 -5.132 1.00 0.00 160 SER A C 6
ATOM 3979 O O . SER A 1 22 ? 37.705 4.168 -4.237 1.00 0.00 160 SER A O 6
ATOM 3987 N N . ALA A 1 23 ? 37.668 4.716 -6.417 1.00 0.00 161 ALA A N 6
ATOM 3988 C CA . ALA A 1 23 ? 38.485 3.543 -6.796 1.00 0.00 161 ALA A CA 6
ATOM 3989 C C . ALA A 1 23 ? 39.957 3.763 -6.406 1.00 0.00 161 ALA A C 6
ATOM 3990 O O . ALA A 1 23 ? 40.768 2.836 -6.441 1.00 0.00 161 ALA A O 6
ATOM 3997 N N . ASP A 1 24 ? 40.264 5.020 -6.052 1.00 0.00 162 ASP A N 6
ATOM 3998 C CA . ASP A 1 24 ? 41.618 5.454 -5.660 1.00 0.00 162 ASP A CA 6
ATOM 3999 C C . ASP A 1 24 ? 41.698 5.671 -4.137 1.00 0.00 162 ASP A C 6
ATOM 4000 O O . ASP A 1 24 ? 42.442 6.541 -3.668 1.00 0.00 162 ASP A O 6
ATOM 4009 N N . TYR A 1 25 ? 40.913 4.897 -3.369 1.00 0.00 163 TYR A N 6
ATOM 4010 C CA . TYR A 1 25 ? 40.883 5.037 -1.905 1.00 0.00 163 TYR A CA 6
ATOM 4011 C C . TYR A 1 25 ? 42.165 4.463 -1.270 1.00 0.00 163 TYR A C 6
ATOM 4012 O O . TYR A 1 25 ? 42.438 3.268 -1.409 1.00 0.00 163 TYR A O 6
ATOM 4030 N N . LYS A 1 26 ? 42.929 5.321 -0.566 1.00 0.00 164 LYS A N 6
ATOM 4031 C CA . LYS A 1 26 ? 44.174 4.904 0.109 1.00 0.00 164 LYS A CA 6
ATOM 4032 C C . LYS A 1 26 ? 43.938 4.773 1.630 1.00 0.00 164 LYS A C 6
ATOM 4033 O O . LYS A 1 26 ? 43.922 5.764 2.360 1.00 0.00 164 LYS A O 6
ATOM 4052 N N . GLY A 1 27 ? 43.752 3.525 2.091 1.00 0.00 165 GLY A N 6
ATOM 4053 C CA . GLY A 1 27 ? 43.517 3.230 3.515 1.00 0.00 165 GLY A CA 6
ATOM 4054 C C . GLY A 1 27 ? 42.875 1.843 3.667 1.00 0.00 165 GLY A C 6
ATOM 4055 O O . GLY A 1 27 ? 42.636 1.182 2.660 1.00 0.00 165 GLY A O 6
ATOM 4059 N N . PRO A 1 28 ? 42.587 1.374 4.887 1.00 0.00 166 PRO A N 6
ATOM 4060 C CA . PRO A 1 28 ? 41.948 0.016 5.099 1.00 0.00 166 PRO A CA 6
ATOM 4061 C C . PRO A 1 28 ? 40.491 -0.043 4.577 1.00 0.00 166 PRO A C 6
ATOM 4062 O O . PRO A 1 28 ? 39.692 0.852 4.859 1.00 0.00 166 PRO A O 6
ATOM 4073 N N . ARG A 1 29 ? 40.157 -1.131 3.852 1.00 0.00 167 ARG A N 6
ATOM 4074 C CA . ARG A 1 29 ? 38.798 -1.365 3.308 1.00 0.00 167 ARG A CA 6
ATOM 4075 C C . ARG A 1 29 ? 38.018 -2.216 4.324 1.00 0.00 167 ARG A C 6
ATOM 4076 O O . ARG A 1 29 ? 38.613 -3.120 4.920 1.00 0.00 167 ARG A O 6
ATOM 4097 N N . LYS A 1 30 ? 36.699 -1.952 4.517 1.00 0.00 168 LYS A N 6
ATOM 4098 C CA . LYS A 1 30 ? 35.889 -2.751 5.477 1.00 0.00 168 LYS A CA 6
ATOM 4099 C C . LYS A 1 30 ? 34.490 -3.071 4.906 1.00 0.00 168 LYS A C 6
ATOM 4100 O O . LYS A 1 30 ? 33.625 -3.552 5.643 1.00 0.00 168 LYS A O 6
ATOM 4119 N N . ARG A 1 31 ? 34.276 -2.817 3.601 1.00 0.00 169 ARG A N 6
ATOM 4120 C CA . ARG A 1 31 ? 32.970 -3.091 2.954 1.00 0.00 169 ARG A CA 6
ATOM 4121 C C . ARG A 1 31 ? 32.958 -4.482 2.300 1.00 0.00 169 ARG A C 6
ATOM 4122 O O . ARG A 1 31 ? 33.899 -4.853 1.595 1.00 0.00 169 ARG A O 6
ATOM 4143 N N . LYS A 1 32 ? 31.875 -5.229 2.533 1.00 0.00 170 LYS A N 6
ATOM 4144 C CA . LYS A 1 32 ? 31.689 -6.575 1.969 1.00 0.00 170 LYS A CA 6
ATOM 4145 C C . LYS A 1 32 ? 31.761 -6.575 0.427 1.00 0.00 170 LYS A C 6
ATOM 4146 O O . LYS A 1 32 ? 32.167 -7.565 -0.188 1.00 0.00 170 LYS A O 6
ATOM 4165 N N . ALA A 1 33 ? 31.313 -5.462 -0.177 1.00 0.00 171 ALA A N 6
ATOM 4166 C CA . ALA A 1 33 ? 31.260 -5.313 -1.646 1.00 0.00 171 ALA A CA 6
ATOM 4167 C C . ALA A 1 33 ? 32.646 -5.055 -2.257 1.00 0.00 171 ALA A C 6
ATOM 4168 O O . ALA A 1 33 ? 32.780 -4.990 -3.481 1.00 0.00 171 ALA A O 6
ATOM 4175 N N . ASP A 1 34 ? 33.667 -4.938 -1.403 1.00 0.00 172 ASP A N 6
ATOM 4176 C CA . ASP A 1 34 ? 35.062 -4.718 -1.835 1.00 0.00 172 ASP A CA 6
ATOM 4177 C C . ASP A 1 34 ? 35.744 -6.062 -2.126 1.00 0.00 172 ASP A C 6
ATOM 4178 O O . ASP A 1 34 ? 36.935 -6.102 -2.447 1.00 0.00 172 ASP A O 6
ATOM 4187 N N . ALA A 1 35 ? 34.957 -7.146 -2.040 1.00 0.00 173 ALA A N 6
ATOM 4188 C CA . ALA A 1 35 ? 35.443 -8.507 -2.323 1.00 0.00 173 ALA A CA 6
ATOM 4189 C C . ALA A 1 35 ? 35.100 -8.863 -3.780 1.00 0.00 173 ALA A C 6
ATOM 4190 O O . ALA A 1 35 ? 33.962 -8.678 -4.217 1.00 0.00 173 ALA A O 6
ATOM 4197 N N . SER A 1 36 ? 36.105 -9.357 -4.525 1.00 0.00 174 SER A N 6
ATOM 4198 C CA . SER A 1 36 ? 35.938 -9.731 -5.943 1.00 0.00 174 SER A CA 6
ATOM 4199 C C . SER A 1 36 ? 34.773 -10.717 -6.137 1.00 0.00 174 SER A C 6
ATOM 4200 O O . SER A 1 36 ? 34.411 -11.373 -5.175 1.00 0.00 174 SER A O 6
ATOM 4345 N N . SER A 1 1 ? 9.799 12.194 -2.847 1.00 0.00 139 SER A N 7
ATOM 4346 C CA . SER A 1 1 ? 10.433 11.745 -1.575 1.00 0.00 139 SER A CA 7
ATOM 4347 C C . SER A 1 1 ? 10.189 10.243 -1.392 1.00 0.00 139 SER A C 7
ATOM 4348 O O . SER A 1 1 ? 9.398 9.641 -2.121 1.00 0.00 139 SER A O 7
ATOM 4358 N N . LYS A 1 2 ? 10.883 9.653 -0.408 1.00 0.00 140 LYS A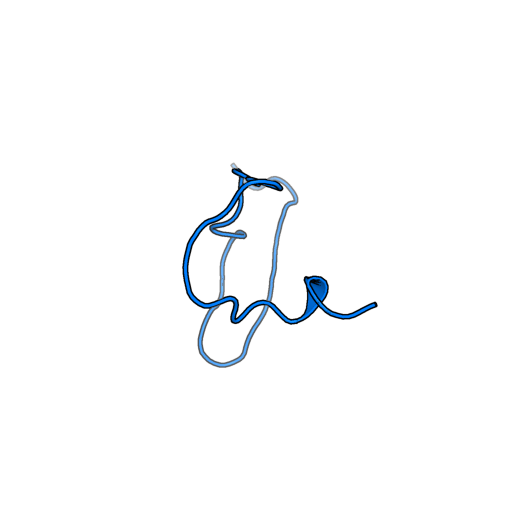 N 7
ATOM 4359 C CA . LYS A 1 2 ? 10.768 8.215 -0.094 1.00 0.00 140 LYS A CA 7
ATOM 4360 C C . LYS A 1 2 ? 11.076 7.339 -1.341 1.00 0.00 140 LYS A C 7
ATOM 4361 O O . LYS A 1 2 ? 10.216 6.575 -1.792 1.00 0.00 140 LYS A O 7
ATOM 4380 N N . PRO A 1 3 ? 12.284 7.429 -1.906 1.00 0.00 141 PRO A N 7
ATOM 4381 C CA . PRO A 1 3 ? 12.679 6.618 -3.106 1.00 0.00 141 PRO A CA 7
ATOM 4382 C C . PRO A 1 3 ? 13.266 5.263 -2.689 1.00 0.00 141 PRO A C 7
ATOM 4383 O O . PRO A 1 3 ? 13.278 4.925 -1.503 1.00 0.00 141 PRO A O 7
ATOM 4394 N N . ARG A 1 4 ? 13.758 4.506 -3.681 1.00 0.00 142 ARG A N 7
ATOM 4395 C CA . ARG A 1 4 ? 14.371 3.185 -3.425 1.00 0.00 142 ARG A CA 7
ATOM 4396 C C . ARG A 1 4 ? 15.681 3.380 -2.609 1.00 0.00 142 ARG A C 7
ATOM 4397 O O . ARG A 1 4 ? 15.687 4.173 -1.667 1.00 0.00 142 ARG A O 7
ATOM 4418 N N . GLU A 1 5 ? 16.772 2.662 -2.940 1.00 0.00 143 GLU A N 7
ATOM 4419 C CA . GLU A 1 5 ? 18.053 2.786 -2.195 1.00 0.00 143 GLU A CA 7
ATOM 4420 C C . GLU A 1 5 ? 17.834 2.509 -0.685 1.00 0.00 143 GLU A C 7
ATOM 4421 O O . GLU A 1 5 ? 18.175 3.352 0.151 1.00 0.00 143 GLU A O 7
ATOM 4433 N N . TRP A 1 6 ? 17.223 1.357 -0.352 1.00 0.00 144 TRP A N 7
ATOM 4434 C CA . TRP A 1 6 ? 16.909 1.021 1.061 1.00 0.00 144 TRP A CA 7
ATOM 4435 C C . TRP A 1 6 ? 17.642 -0.235 1.550 1.00 0.00 144 TRP A C 7
ATOM 4436 O O . TRP A 1 6 ? 17.489 -1.316 0.976 1.00 0.00 144 TRP A O 7
ATOM 4457 N N . VAL A 1 7 ? 18.419 -0.062 2.639 1.00 0.00 145 VAL A N 7
ATOM 4458 C CA . VAL A 1 7 ? 19.179 -1.153 3.270 1.00 0.00 145 VAL A CA 7
ATOM 4459 C C . VAL A 1 7 ? 18.666 -1.351 4.711 1.00 0.00 145 VAL A C 7
ATOM 4460 O O . VAL A 1 7 ? 18.583 -0.379 5.474 1.00 0.00 145 VAL A O 7
ATOM 4473 N N . GLU A 1 8 ? 18.311 -2.597 5.072 1.00 0.00 146 GLU A N 7
ATOM 4474 C CA . GLU A 1 8 ? 17.802 -2.914 6.424 1.00 0.00 146 GLU A CA 7
ATOM 4475 C C . GLU A 1 8 ? 18.761 -3.879 7.149 1.00 0.00 146 GLU A C 7
ATOM 4476 O O . GLU A 1 8 ? 18.881 -5.048 6.781 1.00 0.00 146 GLU A O 7
ATOM 4488 N N . ALA A 1 9 ? 19.433 -3.359 8.192 1.00 0.00 147 ALA A N 7
ATOM 4489 C CA . ALA A 1 9 ? 20.383 -4.130 9.019 1.00 0.00 147 ALA A CA 7
ATOM 4490 C C . ALA A 1 9 ? 19.942 -4.033 10.487 1.00 0.00 147 ALA A C 7
ATOM 4491 O O . ALA A 1 9 ? 19.214 -3.110 10.858 1.00 0.00 147 ALA A O 7
ATOM 4498 N N . VAL A 1 10 ? 20.343 -5.014 11.308 1.00 0.00 148 VAL A N 7
ATOM 4499 C CA . VAL A 1 10 ? 19.929 -5.085 12.720 1.00 0.00 148 VAL A CA 7
ATOM 4500 C C . VAL A 1 10 ? 20.251 -3.817 13.530 1.00 0.00 148 VAL A C 7
ATOM 4501 O O . VAL A 1 10 ? 19.435 -3.404 14.362 1.00 0.00 148 VAL A O 7
ATOM 4514 N N . ALA A 1 11 ? 21.425 -3.219 13.311 1.00 0.00 149 ALA A N 7
ATOM 4515 C CA . ALA A 1 11 ? 21.814 -2.015 14.066 1.00 0.00 149 ALA A CA 7
ATOM 4516 C C . ALA A 1 11 ? 21.504 -0.736 13.276 1.00 0.00 149 ALA A C 7
ATOM 4517 O O . ALA A 1 11 ? 21.303 0.327 13.870 1.00 0.00 149 ALA A O 7
ATOM 4524 N N . TYR A 1 12 ? 21.464 -0.863 11.937 1.00 0.00 150 TYR A N 7
ATOM 4525 C CA . TYR A 1 12 ? 21.172 0.273 11.042 1.00 0.00 150 TYR A CA 7
ATOM 4526 C C . TYR A 1 12 ? 19.899 0.037 10.214 1.00 0.00 150 TYR A C 7
ATOM 4527 O O . TYR A 1 12 ? 19.794 -0.975 9.521 1.00 0.00 150 TYR A O 7
ATOM 4545 N N . VAL A 1 13 ? 18.975 1.009 10.242 1.00 0.00 151 VAL A N 7
ATOM 4546 C CA . VAL A 1 13 ? 17.740 0.955 9.438 1.00 0.00 151 VAL A CA 7
ATOM 4547 C C . VAL A 1 13 ? 17.568 2.336 8.802 1.00 0.00 151 VAL A C 7
ATOM 4548 O O . VAL A 1 13 ? 17.460 3.334 9.518 1.00 0.00 151 VAL A O 7
ATOM 4561 N N . GLY A 1 14 ? 17.560 2.386 7.461 1.00 0.00 152 GLY A N 7
ATOM 4562 C CA . GLY A 1 14 ? 17.422 3.656 6.738 1.00 0.00 152 GLY A CA 7
ATOM 4563 C C . GLY A 1 14 ? 18.111 3.581 5.370 1.00 0.00 152 GLY A C 7
ATOM 4564 O O . GLY A 1 14 ? 18.595 2.514 4.987 1.00 0.00 152 GLY A O 7
ATOM 4568 N N . PRO A 1 15 ? 18.171 4.686 4.619 1.00 0.00 153 PRO A N 7
ATOM 4569 C CA . PRO A 1 15 ? 18.832 4.708 3.267 1.00 0.00 153 PRO A CA 7
ATOM 4570 C C . PRO A 1 15 ? 20.358 4.534 3.365 1.00 0.00 153 PRO A C 7
ATOM 4571 O O . PRO A 1 15 ? 20.965 4.812 4.399 1.00 0.00 153 PRO A O 7
ATOM 4582 N N . ASP A 1 16 ? 20.945 4.059 2.263 1.00 0.00 154 ASP A N 7
ATOM 4583 C CA . ASP A 1 16 ? 22.388 3.802 2.151 1.00 0.00 154 ASP A CA 7
ATOM 4584 C C . ASP A 1 16 ? 23.210 5.094 2.256 1.00 0.00 154 ASP A C 7
ATOM 4585 O O . ASP A 1 16 ? 23.004 6.038 1.491 1.00 0.00 154 ASP A O 7
ATOM 4594 N N . ARG A 1 17 ? 24.134 5.106 3.218 1.00 0.00 155 ARG A N 7
ATOM 4595 C CA . ARG A 1 17 ? 25.010 6.264 3.464 1.00 0.00 155 ARG A CA 7
ATOM 4596 C C . ARG A 1 17 ? 26.126 6.345 2.398 1.00 0.00 155 ARG A C 7
ATOM 4597 O O . ARG A 1 17 ? 26.944 7.270 2.423 1.00 0.00 155 ARG A O 7
ATOM 4618 N N . ARG A 1 18 ? 26.135 5.375 1.465 1.00 0.00 156 ARG A N 7
ATOM 4619 C CA . ARG A 1 18 ? 27.134 5.317 0.369 1.00 0.00 156 ARG A CA 7
ATOM 4620 C C . ARG A 1 18 ? 26.581 6.020 -0.883 1.00 0.00 156 ARG A C 7
ATOM 4621 O O . ARG A 1 18 ? 25.420 5.824 -1.248 1.00 0.00 156 ARG A O 7
ATOM 4642 N N . ARG A 1 19 ? 27.423 6.853 -1.516 1.00 0.00 157 ARG A N 7
ATOM 4643 C CA . ARG A 1 19 ? 27.043 7.616 -2.712 1.00 0.00 157 ARG A CA 7
ATOM 4644 C C . ARG A 1 19 ? 28.298 7.955 -3.538 1.00 0.00 157 ARG A C 7
ATOM 4645 O O . ARG A 1 19 ? 28.192 8.303 -4.718 1.00 0.00 157 ARG A O 7
ATOM 4666 N N . PHE A 1 20 ? 29.479 7.801 -2.920 1.00 0.00 158 PHE A N 7
ATOM 4667 C CA . PHE A 1 20 ? 30.778 8.035 -3.582 1.00 0.00 158 PHE A CA 7
ATOM 4668 C C . PHE A 1 20 ? 31.530 6.699 -3.675 1.00 0.00 158 PHE A C 7
ATOM 4669 O O . PHE A 1 20 ? 31.392 5.871 -2.771 1.00 0.00 158 PHE A O 7
ATOM 4686 N N . ASN A 1 21 ? 32.347 6.493 -4.733 1.00 0.00 159 ASN A N 7
ATOM 4687 C CA . ASN A 1 21 ? 33.138 5.257 -4.878 1.00 0.00 159 ASN A CA 7
ATOM 4688 C C . ASN A 1 21 ? 34.536 5.670 -5.363 1.00 0.00 159 ASN A C 7
ATOM 4689 O O . ASN A 1 21 ? 34.663 6.214 -6.464 1.00 0.00 159 ASN A O 7
ATOM 4700 N N . SER A 1 22 ? 35.574 5.415 -4.545 1.00 0.00 160 SER A N 7
ATOM 4701 C CA . SER A 1 22 ? 36.965 5.768 -4.893 1.00 0.00 160 SER A CA 7
ATOM 4702 C C . SER A 1 22 ? 37.781 4.498 -5.196 1.00 0.00 160 SER A C 7
ATOM 4703 O O . SER A 1 22 ? 38.145 3.796 -4.247 1.00 0.00 160 SER A O 7
ATOM 4711 N N . ALA A 1 23 ? 38.088 4.154 -6.464 1.00 0.00 161 ALA A N 7
ATOM 4712 C CA . ALA A 1 23 ? 38.871 2.928 -6.746 1.00 0.00 161 ALA A CA 7
ATOM 4713 C C . ALA A 1 23 ? 40.358 3.133 -6.398 1.00 0.00 161 ALA A C 7
ATOM 4714 O O . ALA A 1 23 ? 41.137 2.178 -6.356 1.00 0.00 161 ALA A O 7
ATOM 4721 N N . ASP A 1 24 ? 40.713 4.404 -6.157 1.00 0.00 162 ASP A N 7
ATOM 4722 C CA . ASP A 1 24 ? 42.086 4.821 -5.811 1.00 0.00 162 ASP A CA 7
ATOM 4723 C C . ASP A 1 24 ? 42.178 5.148 -4.311 1.00 0.00 162 ASP A C 7
ATOM 4724 O O . ASP A 1 24 ? 42.951 6.021 -3.901 1.00 0.00 162 ASP A O 7
ATOM 4733 N N . TYR A 1 25 ? 41.357 4.462 -3.497 1.00 0.00 163 TYR A N 7
ATOM 4734 C CA . TYR A 1 25 ? 41.311 4.704 -2.049 1.00 0.00 163 TYR A CA 7
ATOM 4735 C C . TYR A 1 25 ? 42.546 4.123 -1.336 1.00 0.00 163 TYR A C 7
ATOM 4736 O O . TYR A 1 25 ? 42.742 2.905 -1.338 1.00 0.00 163 TYR A O 7
ATOM 4754 N N . LYS A 1 26 ? 43.341 5.001 -0.701 1.00 0.00 164 LYS A N 7
ATOM 4755 C CA . LYS A 1 26 ? 44.532 4.586 0.059 1.00 0.00 164 LYS A CA 7
ATOM 4756 C C . LYS A 1 26 ? 44.187 4.632 1.557 1.00 0.00 164 LYS A C 7
ATOM 4757 O O . LYS A 1 26 ? 44.192 5.702 2.172 1.00 0.00 164 LYS A O 7
ATOM 4776 N N . GLY A 1 27 ? 43.871 3.460 2.128 1.00 0.00 165 GLY A N 7
ATOM 4777 C CA . GLY A 1 27 ? 43.500 3.348 3.546 1.00 0.00 165 GLY A CA 7
ATOM 4778 C C . GLY A 1 27 ? 42.879 1.974 3.819 1.00 0.00 165 GLY A C 7
ATOM 4779 O O . GLY A 1 27 ? 42.778 1.158 2.898 1.00 0.00 165 GLY A O 7
ATOM 4783 N N . PRO A 1 28 ? 42.460 1.681 5.051 1.00 0.00 166 PRO A N 7
ATOM 4784 C CA . PRO A 1 28 ? 41.844 0.348 5.388 1.00 0.00 166 PRO A CA 7
ATOM 4785 C C . PRO A 1 28 ? 40.418 0.223 4.808 1.00 0.00 166 PRO A C 7
ATOM 4786 O O . PRO A 1 28 ? 39.598 1.131 4.954 1.00 0.00 166 PRO A O 7
ATOM 4797 N N . ARG A 1 29 ? 40.158 -0.921 4.156 1.00 0.00 167 ARG A N 7
ATOM 4798 C CA . ARG A 1 29 ? 38.859 -1.236 3.520 1.00 0.00 167 ARG A CA 7
ATOM 4799 C C . ARG A 1 29 ? 38.040 -2.110 4.481 1.00 0.00 167 ARG A C 7
ATOM 4800 O O . ARG A 1 29 ? 38.625 -2.962 5.154 1.00 0.00 167 ARG A O 7
ATOM 4821 N N . LYS A 1 30 ? 36.698 -1.905 4.559 1.00 0.00 168 LYS A N 7
ATOM 4822 C CA . LYS A 1 30 ? 35.844 -2.701 5.481 1.00 0.00 168 LYS A CA 7
ATOM 4823 C C . LYS A 1 30 ? 34.444 -2.974 4.882 1.00 0.00 168 LYS A C 7
ATOM 4824 O O . LYS A 1 30 ? 33.527 -3.342 5.624 1.00 0.00 168 LYS A O 7
ATOM 4843 N N . ARG A 1 31 ? 34.277 -2.803 3.558 1.00 0.00 169 ARG A N 7
ATOM 4844 C CA . ARG A 1 31 ? 32.968 -3.042 2.900 1.00 0.00 169 ARG A CA 7
ATOM 4845 C C . ARG A 1 31 ? 32.903 -4.436 2.260 1.00 0.00 169 ARG A C 7
ATOM 4846 O O . ARG A 1 31 ? 33.860 -4.881 1.622 1.00 0.00 169 ARG A O 7
ATOM 4867 N N . LYS A 1 32 ? 31.756 -5.105 2.436 1.00 0.00 170 LYS A N 7
ATOM 4868 C CA . LYS A 1 32 ? 31.520 -6.448 1.883 1.00 0.00 170 LYS A CA 7
ATOM 4869 C C . LYS A 1 32 ? 31.577 -6.466 0.343 1.00 0.00 170 LYS A C 7
ATOM 4870 O O . LYS A 1 32 ? 31.888 -7.501 -0.252 1.00 0.00 170 LYS A O 7
ATOM 4889 N N . ALA A 1 33 ? 31.229 -5.332 -0.291 1.00 0.00 171 ALA A N 7
ATOM 4890 C CA . ALA A 1 33 ? 31.190 -5.239 -1.767 1.00 0.00 171 ALA A CA 7
ATOM 4891 C C . ALA A 1 33 ? 32.583 -5.020 -2.373 1.00 0.00 171 ALA A C 7
ATOM 4892 O O . ALA A 1 33 ? 32.725 -5.006 -3.598 1.00 0.00 171 ALA A O 7
ATOM 4899 N N . ASP A 1 34 ? 33.606 -4.884 -1.516 1.00 0.00 172 ASP A N 7
ATOM 4900 C CA . ASP A 1 34 ? 35.002 -4.701 -1.958 1.00 0.00 172 ASP A CA 7
ATOM 4901 C C . ASP A 1 34 ? 35.675 -6.073 -2.114 1.00 0.00 172 ASP A C 7
ATOM 4902 O O . ASP A 1 34 ? 36.867 -6.158 -2.419 1.00 0.00 172 ASP A O 7
ATOM 4911 N N . ALA A 1 35 ? 34.875 -7.132 -1.911 1.00 0.00 173 ALA A N 7
ATOM 4912 C CA . ALA A 1 35 ? 35.339 -8.524 -2.031 1.00 0.00 173 ALA A CA 7
ATOM 4913 C C . ALA A 1 35 ? 34.955 -9.078 -3.413 1.00 0.00 173 ALA A C 7
ATOM 4914 O O . ALA A 1 35 ? 33.820 -8.903 -3.860 1.00 0.00 173 ALA A O 7
ATOM 4921 N N . SER A 1 36 ? 35.918 -9.744 -4.072 1.00 0.00 174 SER A N 7
ATOM 4922 C CA . SER A 1 36 ? 35.719 -10.341 -5.409 1.00 0.00 174 SER A CA 7
ATOM 4923 C C . SER A 1 36 ? 35.203 -9.299 -6.427 1.00 0.00 174 SER A C 7
ATOM 4924 O O . SER A 1 36 ? 36.018 -8.764 -7.165 1.00 0.00 174 SER A O 7
ATOM 5069 N N . SER A 1 1 ? 10.140 7.468 3.087 1.00 0.00 139 SER A N 8
ATOM 5070 C CA . SER A 1 1 ? 10.701 6.905 1.824 1.00 0.00 139 SER A CA 8
ATOM 5071 C C . SER A 1 1 ? 9.640 6.988 0.725 1.00 0.00 139 SER A C 8
ATOM 5072 O O . SER A 1 1 ? 8.497 7.370 0.986 1.00 0.00 139 SER A O 8
ATOM 5082 N N . LYS A 1 2 ? 10.031 6.616 -0.507 1.00 0.00 140 LYS A N 8
ATOM 5083 C CA . LYS A 1 2 ? 9.113 6.637 -1.661 1.00 0.00 140 LYS A CA 8
ATOM 5084 C C . LYS A 1 2 ? 9.662 5.790 -2.843 1.00 0.00 140 LYS A C 8
ATOM 5085 O O . LYS A 1 2 ? 8.877 5.073 -3.471 1.00 0.00 140 LYS A O 8
ATOM 5104 N N . PRO A 1 3 ? 10.963 5.851 -3.191 1.00 0.00 141 PRO A N 8
ATOM 5105 C CA . PRO A 1 3 ? 11.526 5.067 -4.344 1.00 0.00 141 PRO A CA 8
ATOM 5106 C C . PRO A 1 3 ? 12.137 3.720 -3.881 1.00 0.00 141 PRO A C 8
ATOM 5107 O O . PRO A 1 3 ? 11.407 2.829 -3.444 1.00 0.00 141 PRO A O 8
ATOM 5118 N N . ARG A 1 4 ? 13.473 3.591 -3.989 1.00 0.00 142 ARG A N 8
ATOM 5119 C CA . ARG A 1 4 ? 14.214 2.380 -3.600 1.00 0.00 142 ARG A CA 8
ATOM 5120 C C . ARG A 1 4 ? 15.472 2.799 -2.805 1.00 0.00 142 ARG A C 8
ATOM 5121 O O . ARG A 1 4 ? 15.350 3.583 -1.862 1.00 0.00 142 ARG A O 8
ATOM 5142 N N . GLU A 1 5 ? 16.663 2.268 -3.159 1.00 0.00 143 GLU A N 8
ATOM 5143 C CA . GLU A 1 5 ? 17.922 2.588 -2.445 1.00 0.00 143 GLU A CA 8
ATOM 5144 C C . GLU A 1 5 ? 17.773 2.236 -0.951 1.00 0.00 143 GLU A C 8
ATOM 5145 O O . GLU A 1 5 ? 18.066 3.064 -0.086 1.00 0.00 143 GLU A O 8
ATOM 5157 N N . TRP A 1 6 ? 17.256 1.028 -0.671 1.00 0.00 144 TRP A N 8
ATOM 5158 C CA . TRP A 1 6 ? 16.992 0.591 0.717 1.00 0.00 144 TRP A CA 8
ATOM 5159 C C . TRP A 1 6 ? 17.779 -0.670 1.108 1.00 0.00 144 TRP A C 8
ATOM 5160 O O . TRP A 1 6 ? 17.600 -1.735 0.512 1.00 0.00 144 TRP A O 8
ATOM 5181 N N . VAL A 1 7 ? 18.619 -0.520 2.148 1.00 0.00 145 VAL A N 8
ATOM 5182 C CA . VAL A 1 7 ? 19.429 -1.618 2.703 1.00 0.00 145 VAL A CA 8
ATOM 5183 C C . VAL A 1 7 ? 18.906 -1.911 4.120 1.00 0.00 145 VAL A C 8
ATOM 5184 O O . VAL A 1 7 ? 18.741 -0.978 4.920 1.00 0.00 145 VAL A O 8
ATOM 5197 N N . GLU A 1 8 ? 18.619 -3.190 4.419 1.00 0.00 146 GLU A N 8
ATOM 5198 C CA . GLU A 1 8 ? 18.090 -3.591 5.739 1.00 0.00 146 GLU A CA 8
ATOM 5199 C C . GLU A 1 8 ? 19.093 -4.519 6.447 1.00 0.00 146 GLU A C 8
ATOM 5200 O O . GLU A 1 8 ? 19.270 -5.670 6.042 1.00 0.00 146 GLU A O 8
ATOM 5212 N N . ALA A 1 9 ? 19.723 -4.000 7.514 1.00 0.00 147 ALA A N 8
ATOM 5213 C CA . ALA A 1 9 ? 20.699 -4.752 8.321 1.00 0.00 147 ALA A CA 8
ATOM 5214 C C . ALA A 1 9 ? 20.230 -4.745 9.784 1.00 0.00 147 ALA A C 8
ATOM 5215 O O . ALA A 1 9 ? 19.464 -3.869 10.191 1.00 0.00 147 ALA A O 8
ATOM 5222 N N . VAL A 1 10 ? 20.654 -5.753 10.556 1.00 0.00 148 VAL A N 8
ATOM 5223 C CA . VAL A 1 10 ? 20.226 -5.920 11.956 1.00 0.00 148 VAL A CA 8
ATOM 5224 C C . VAL A 1 10 ? 20.500 -4.691 12.840 1.00 0.00 148 VAL A C 8
ATOM 5225 O O . VAL A 1 10 ? 19.670 -4.357 13.694 1.00 0.00 148 VAL A O 8
ATOM 5238 N N . ALA A 1 11 ? 21.653 -4.036 12.657 1.00 0.00 149 ALA A N 8
ATOM 5239 C CA . ALA A 1 11 ? 22.000 -2.864 13.482 1.00 0.00 149 ALA A CA 8
ATOM 5240 C C . ALA A 1 11 ? 21.655 -1.550 12.767 1.00 0.00 149 ALA A C 8
ATOM 5241 O O . ALA A 1 11 ? 21.421 -0.526 13.416 1.00 0.00 149 ALA A O 8
ATOM 5248 N N . TYR A 1 12 ? 21.626 -1.607 11.422 1.00 0.00 150 TYR A N 8
ATOM 5249 C CA . TYR A 1 12 ? 21.311 -0.436 10.579 1.00 0.00 150 TYR A CA 8
ATOM 5250 C C . TYR A 1 12 ? 20.047 -0.670 9.737 1.00 0.00 150 TYR A C 8
ATOM 5251 O O . TYR A 1 12 ? 19.970 -1.649 8.995 1.00 0.00 150 TYR A O 8
ATOM 5269 N N . VAL A 1 13 ? 19.098 0.273 9.810 1.00 0.00 151 VAL A N 8
ATOM 5270 C CA . VAL A 1 13 ? 17.866 0.228 9.008 1.00 0.00 151 VAL A CA 8
ATOM 5271 C C . VAL A 1 13 ? 17.693 1.620 8.399 1.00 0.00 151 VAL A C 8
ATOM 5272 O O . VAL A 1 13 ? 17.584 2.603 9.138 1.00 0.00 151 VAL A O 8
ATOM 5285 N N . GLY A 1 14 ? 17.685 1.701 7.060 1.00 0.00 152 GLY A N 8
ATOM 5286 C CA . GLY A 1 14 ? 17.545 2.989 6.373 1.00 0.00 152 GLY A CA 8
ATOM 5287 C C . GLY A 1 14 ? 18.246 2.965 5.012 1.00 0.00 152 GLY A C 8
ATOM 5288 O O . GLY A 1 14 ? 18.753 1.918 4.602 1.00 0.00 152 GLY A O 8
ATOM 5292 N N . PRO A 1 15 ? 18.292 4.093 4.300 1.00 0.00 153 PRO A N 8
ATOM 5293 C CA . PRO A 1 15 ? 18.964 4.173 2.959 1.00 0.00 153 PRO A CA 8
ATOM 5294 C C . PRO A 1 15 ? 20.491 4.075 3.066 1.00 0.00 153 PRO A C 8
ATOM 5295 O O . PRO A 1 15 ? 21.072 4.297 4.130 1.00 0.00 153 PRO A O 8
ATOM 5306 N N . ASP A 1 16 ? 21.114 3.735 1.937 1.00 0.00 154 ASP A N 8
ATOM 5307 C CA . ASP A 1 16 ? 22.565 3.577 1.818 1.00 0.00 154 ASP A CA 8
ATOM 5308 C C . ASP A 1 16 ? 23.299 4.906 2.045 1.00 0.00 154 ASP A C 8
ATOM 5309 O O . ASP A 1 16 ? 23.011 5.905 1.381 1.00 0.00 154 ASP A O 8
ATOM 5318 N N . ARG A 1 17 ? 24.248 4.887 2.980 1.00 0.00 155 ARG A N 8
ATOM 5319 C CA . ARG A 1 17 ? 25.057 6.071 3.318 1.00 0.00 155 ARG A CA 8
ATOM 5320 C C . ARG A 1 17 ? 26.204 6.234 2.304 1.00 0.00 155 ARG A C 8
ATOM 5321 O O . ARG A 1 17 ? 26.993 7.178 2.395 1.00 0.00 155 ARG A O 8
ATOM 5342 N N . ARG A 1 18 ? 26.273 5.301 1.341 1.00 0.00 156 ARG A N 8
ATOM 5343 C CA . ARG A 1 18 ? 27.306 5.302 0.283 1.00 0.00 156 ARG A CA 8
ATOM 5344 C C . ARG A 1 18 ? 26.773 5.952 -1.008 1.00 0.00 156 ARG A C 8
ATOM 5345 O O . ARG A 1 18 ? 25.950 5.368 -1.719 1.00 0.00 156 ARG A O 8
ATOM 5366 N N . ARG A 1 19 ? 27.267 7.167 -1.284 1.00 0.00 157 ARG A N 8
ATOM 5367 C CA . ARG A 1 19 ? 26.891 7.950 -2.477 1.00 0.00 157 ARG A CA 8
ATOM 5368 C C . ARG A 1 19 ? 28.161 8.458 -3.164 1.00 0.00 157 ARG A C 8
ATOM 5369 O O . ARG A 1 19 ? 28.103 9.009 -4.266 1.00 0.00 157 ARG A O 8
ATOM 5390 N N . PHE A 1 20 ? 29.306 8.217 -2.508 1.00 0.00 158 PHE A N 8
ATOM 5391 C CA . PHE A 1 20 ? 30.635 8.579 -3.021 1.00 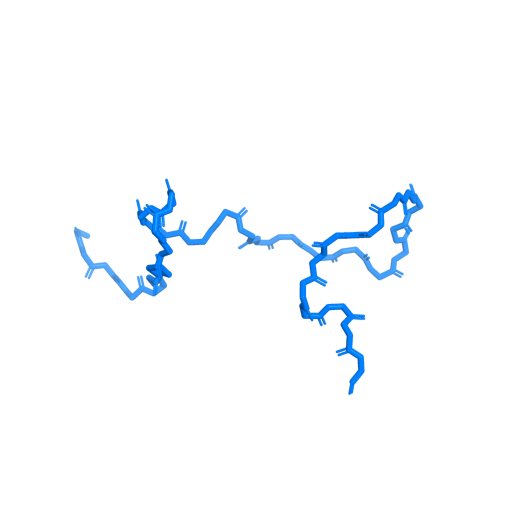0.00 158 PHE A CA 8
ATOM 5392 C C . PHE A 1 20 ? 31.416 7.286 -3.286 1.00 0.00 158 PHE A C 8
ATOM 5393 O O . PHE A 1 20 ? 31.225 6.311 -2.553 1.00 0.00 158 PHE A O 8
ATOM 5410 N N . ASN A 1 21 ? 32.305 7.270 -4.296 1.00 0.00 159 ASN A N 8
ATOM 5411 C CA . ASN A 1 21 ? 33.119 6.079 -4.591 1.00 0.00 159 ASN A CA 8
ATOM 5412 C C . ASN A 1 21 ? 34.512 6.556 -5.020 1.00 0.00 159 ASN A C 8
ATOM 5413 O O . ASN A 1 21 ? 34.637 7.254 -6.030 1.00 0.00 159 ASN A O 8
ATOM 5424 N N . SER A 1 22 ? 35.551 6.169 -4.257 1.00 0.00 160 SER A N 8
ATOM 5425 C CA . SER A 1 22 ? 36.942 6.546 -4.557 1.00 0.00 160 SER A CA 8
ATOM 5426 C C . SER A 1 22 ? 37.702 5.307 -5.057 1.00 0.00 160 SER A C 8
ATOM 5427 O O . SER A 1 22 ? 38.012 4.440 -4.233 1.00 0.00 160 SER A O 8
ATOM 5435 N N . ALA A 1 23 ? 38.015 5.167 -6.359 1.00 0.00 161 ALA A N 8
ATOM 5436 C CA . ALA A 1 23 ? 38.744 3.974 -6.847 1.00 0.00 161 ALA A CA 8
ATOM 5437 C C . ALA A 1 23 ? 40.231 4.035 -6.458 1.00 0.00 161 ALA A C 8
ATOM 5438 O O . ALA A 1 23 ? 40.959 3.049 -6.594 1.00 0.00 161 ALA A O 8
ATOM 5445 N N . ASP A 1 24 ? 40.651 5.215 -5.986 1.00 0.00 162 ASP A N 8
ATOM 5446 C CA . ASP A 1 24 ? 42.040 5.485 -5.570 1.00 0.00 162 ASP A CA 8
ATOM 5447 C C . ASP A 1 24 ? 42.115 5.613 -4.039 1.00 0.00 162 ASP A C 8
ATOM 5448 O O . ASP A 1 24 ? 42.918 6.392 -3.514 1.00 0.00 162 ASP A O 8
ATOM 5457 N N . TYR A 1 25 ? 41.234 4.894 -3.319 1.00 0.00 163 TYR A N 8
ATOM 5458 C CA . TYR A 1 25 ? 41.170 4.996 -1.852 1.00 0.00 163 TYR A CA 8
ATOM 5459 C C . TYR A 1 25 ? 42.453 4.466 -1.178 1.00 0.00 163 TYR A C 8
ATOM 5460 O O . TYR A 1 25 ? 42.756 3.274 -1.280 1.00 0.00 163 TYR A O 8
ATOM 5478 N N . LYS A 1 26 ? 43.168 5.355 -0.464 1.00 0.00 164 LYS A N 8
ATOM 5479 C CA . LYS A 1 26 ? 44.394 4.986 0.269 1.00 0.00 164 LYS A CA 8
ATOM 5480 C C . LYS A 1 26 ? 44.045 4.862 1.764 1.00 0.00 164 LYS A C 8
ATOM 5481 O O . LYS A 1 26 ? 43.950 5.870 2.471 1.00 0.00 164 LYS A O 8
ATOM 5500 N N . GLY A 1 27 ? 43.840 3.618 2.230 1.00 0.00 165 GLY A N 8
ATOM 5501 C CA . GLY A 1 27 ? 43.485 3.353 3.633 1.00 0.00 165 GLY A CA 8
ATOM 5502 C C . GLY A 1 27 ? 42.880 1.949 3.779 1.00 0.00 165 GLY A C 8
ATOM 5503 O O . GLY A 1 27 ? 42.760 1.228 2.784 1.00 0.00 165 GLY A O 8
ATOM 5507 N N . PRO A 1 28 ? 42.495 1.534 4.990 1.00 0.00 166 PRO A N 8
ATOM 5508 C CA . PRO A 1 28 ? 41.894 0.170 5.222 1.00 0.00 166 PRO A CA 8
ATOM 5509 C C . PRO A 1 28 ? 40.449 0.083 4.689 1.00 0.00 166 PRO A C 8
ATOM 5510 O O . PRO A 1 28 ? 39.627 0.961 4.960 1.00 0.00 166 PRO A O 8
ATOM 5521 N N . ARG A 1 29 ? 40.164 -0.999 3.950 1.00 0.00 167 ARG A N 8
ATOM 5522 C CA . ARG A 1 29 ? 38.834 -1.263 3.367 1.00 0.00 167 ARG A CA 8
ATOM 5523 C C . ARG A 1 29 ? 38.053 -2.169 4.331 1.00 0.00 167 ARG A C 8
ATOM 5524 O O . ARG A 1 29 ? 38.656 -3.071 4.919 1.00 0.00 167 ARG A O 8
ATOM 5545 N N . LYS A 1 30 ? 36.728 -1.932 4.507 1.00 0.00 168 LYS A N 8
ATOM 5546 C CA . LYS A 1 30 ? 35.912 -2.754 5.438 1.00 0.00 168 LYS A CA 8
ATOM 5547 C C . LYS A 1 30 ? 34.503 -3.024 4.873 1.00 0.00 168 LYS A C 8
ATOM 5548 O O . LYS A 1 30 ? 33.624 -3.471 5.619 1.00 0.00 168 LYS A O 8
ATOM 5567 N N . ARG A 1 31 ? 34.286 -2.772 3.570 1.00 0.00 169 ARG A N 8
ATOM 5568 C CA . ARG A 1 31 ? 32.964 -3.011 2.949 1.00 0.00 169 ARG A CA 8
ATOM 5569 C C . ARG A 1 31 ? 32.906 -4.406 2.311 1.00 0.00 169 ARG A C 8
ATOM 5570 O O . ARG A 1 31 ? 33.801 -4.791 1.555 1.00 0.00 169 ARG A O 8
ATOM 5591 N N . LYS A 1 32 ? 31.833 -5.139 2.616 1.00 0.00 170 LYS A N 8
ATOM 5592 C CA . LYS A 1 32 ? 31.604 -6.489 2.078 1.00 0.00 170 LYS A CA 8
ATOM 5593 C C . LYS A 1 32 ? 31.564 -6.488 0.539 1.00 0.00 170 LYS A C 8
ATOM 5594 O O . LYS A 1 32 ? 31.850 -7.504 -0.101 1.00 0.00 170 LYS A O 8
ATOM 5613 N N . ALA A 1 33 ? 31.161 -5.339 -0.027 1.00 0.00 171 ALA A N 8
ATOM 5614 C CA . ALA A 1 33 ? 31.015 -5.175 -1.483 1.00 0.00 171 ALA A CA 8
ATOM 5615 C C . ALA A 1 33 ? 32.358 -4.905 -2.175 1.00 0.00 171 ALA A C 8
ATOM 5616 O O . ALA A 1 33 ? 32.406 -4.824 -3.406 1.00 0.00 171 ALA A O 8
ATOM 5623 N N . ASP A 1 34 ? 33.444 -4.793 -1.393 1.00 0.00 172 ASP A N 8
ATOM 5624 C CA . ASP A 1 34 ? 34.797 -4.562 -1.941 1.00 0.00 172 ASP A CA 8
ATOM 5625 C C . ASP A 1 34 ? 35.472 -5.911 -2.228 1.00 0.00 172 ASP A C 8
ATOM 5626 O O . ASP A 1 34 ? 36.628 -5.961 -2.653 1.00 0.00 172 ASP A O 8
ATOM 5635 N N . ALA A 1 35 ? 34.708 -6.995 -2.013 1.00 0.00 173 ALA A N 8
ATOM 5636 C CA . ALA A 1 35 ? 35.180 -8.367 -2.258 1.00 0.00 173 ALA A CA 8
ATOM 5637 C C . ALA A 1 35 ? 34.681 -8.831 -3.634 1.00 0.00 173 ALA A C 8
ATOM 5638 O O . ALA A 1 35 ? 33.490 -8.725 -3.937 1.00 0.00 173 ALA A O 8
ATOM 5645 N N . SER A 1 36 ? 35.610 -9.343 -4.456 1.00 0.00 174 SER A N 8
ATOM 5646 C CA . SER A 1 36 ? 35.291 -9.830 -5.811 1.00 0.00 174 SER A CA 8
ATOM 5647 C C . SER A 1 36 ? 36.454 -10.665 -6.357 1.00 0.00 174 SER A C 8
ATOM 5648 O O . SER A 1 36 ? 37.489 -10.707 -5.709 1.00 0.00 174 SER A O 8
ATOM 5793 N N . SER A 1 1 ? 12.604 9.343 2.605 1.00 0.00 139 SER A N 9
ATOM 5794 C CA . SER A 1 1 ? 12.078 7.975 2.894 1.00 0.00 139 SER A CA 9
ATOM 5795 C C . SER A 1 1 ? 10.926 7.655 1.936 1.00 0.00 139 SER A C 9
ATOM 5796 O O . SER A 1 1 ? 10.297 6.598 2.046 1.00 0.00 139 SER A O 9
ATOM 5806 N N . LYS A 1 2 ? 10.660 8.580 1.000 1.00 0.00 140 LYS A N 9
ATOM 5807 C CA . LYS A 1 2 ? 9.585 8.421 0.007 1.00 0.00 140 LYS A CA 9
ATOM 5808 C C . LYS A 1 2 ? 10.044 7.575 -1.213 1.00 0.00 140 LYS A C 9
ATOM 5809 O O . LYS A 1 2 ? 9.221 6.843 -1.770 1.00 0.00 140 LYS A O 9
ATOM 5828 N N . PRO A 1 3 ? 11.312 7.656 -1.664 1.00 0.00 141 PRO A N 9
ATOM 5829 C CA . PRO A 1 3 ? 11.794 6.872 -2.851 1.00 0.00 141 PRO A CA 9
ATOM 5830 C C . PRO A 1 3 ? 12.414 5.525 -2.444 1.00 0.00 141 PRO A C 9
ATOM 5831 O O . PRO A 1 3 ? 12.484 5.195 -1.259 1.00 0.00 141 PRO A O 9
ATOM 5842 N N . ARG A 1 4 ? 12.860 4.765 -3.456 1.00 0.00 142 ARG A N 9
ATOM 5843 C CA . ARG A 1 4 ? 13.490 3.444 -3.249 1.00 0.00 142 ARG A CA 9
ATOM 5844 C C . ARG A 1 4 ? 14.842 3.601 -2.495 1.00 0.00 142 ARG A C 9
ATOM 5845 O O . ARG A 1 4 ? 14.878 4.291 -1.475 1.00 0.00 142 ARG A O 9
ATOM 5866 N N . GLU A 1 5 ? 15.939 2.960 -2.966 1.00 0.00 143 GLU A N 9
ATOM 5867 C CA . GLU A 1 5 ? 17.264 3.046 -2.289 1.00 0.00 143 GLU A CA 9
ATOM 5868 C C . GLU A 1 5 ? 17.129 2.690 -0.786 1.00 0.00 143 GLU A C 9
ATOM 5869 O O . GLU A 1 5 ? 17.292 3.566 0.069 1.00 0.00 143 GLU A O 9
ATOM 5881 N N . TRP A 1 6 ? 16.781 1.426 -0.476 1.00 0.00 144 TRP A N 9
ATOM 5882 C CA . TRP A 1 6 ? 16.569 0.996 0.930 1.00 0.00 144 TRP A CA 9
ATOM 5883 C C . TRP A 1 6 ? 17.403 -0.240 1.326 1.00 0.00 144 TRP A C 9
ATOM 5884 O O . TRP A 1 6 ? 17.245 -1.310 0.733 1.00 0.00 144 TRP A O 9
ATOM 5905 N N . VAL A 1 7 ? 18.250 -0.077 2.367 1.00 0.00 145 VAL A N 9
ATOM 5906 C CA . VAL A 1 7 ? 19.078 -1.174 2.908 1.00 0.00 145 VAL A CA 9
ATOM 5907 C C . VAL A 1 7 ? 18.587 -1.480 4.336 1.00 0.00 145 VAL A C 9
ATOM 5908 O O . VAL A 1 7 ? 18.417 -0.550 5.135 1.00 0.00 145 VAL A O 9
ATOM 5921 N N . GLU A 1 8 ? 18.328 -2.765 4.648 1.00 0.00 146 GLU A N 9
ATOM 5922 C CA . GLU A 1 8 ? 17.829 -3.162 5.983 1.00 0.00 146 GLU A CA 9
ATOM 5923 C C . GLU A 1 8 ? 18.849 -4.066 6.702 1.00 0.00 146 GLU A C 9
ATOM 5924 O O . GLU A 1 8 ? 19.031 -5.225 6.322 1.00 0.00 146 GLU A O 9
ATOM 5936 N N . ALA A 1 9 ? 19.485 -3.517 7.754 1.00 0.00 147 ALA A N 9
ATOM 5937 C CA . ALA A 1 9 ? 20.472 -4.245 8.574 1.00 0.00 147 ALA A CA 9
ATOM 5938 C C . ALA A 1 9 ? 20.014 -4.194 10.040 1.00 0.00 147 ALA A C 9
ATOM 5939 O O . ALA A 1 9 ? 19.279 -3.284 10.427 1.00 0.00 147 ALA A O 9
ATOM 5946 N N . VAL A 1 10 ? 20.407 -5.194 10.842 1.00 0.00 148 VAL A N 9
ATOM 5947 C CA . VAL A 1 10 ? 19.970 -5.299 12.247 1.00 0.00 148 VAL A CA 9
ATOM 5948 C C . VAL A 1 10 ? 20.283 -4.048 13.088 1.00 0.00 148 VAL A C 9
ATOM 5949 O O . VAL A 1 10 ? 19.456 -3.645 13.914 1.00 0.00 148 VAL A O 9
ATOM 5962 N N . ALA A 1 11 ? 21.463 -3.448 12.896 1.00 0.00 149 ALA A N 9
ATOM 5963 C CA . ALA A 1 11 ? 21.845 -2.259 13.680 1.00 0.00 149 ALA A CA 9
ATOM 5964 C C . ALA A 1 11 ? 21.523 -0.958 12.925 1.00 0.00 149 ALA A C 9
ATOM 5965 O O . ALA A 1 11 ? 21.311 0.085 13.549 1.00 0.00 149 ALA A O 9
ATOM 5972 N N . TYR A 1 12 ? 21.483 -1.042 11.580 1.00 0.00 150 TYR A N 9
ATOM 5973 C CA . TYR A 1 12 ? 21.177 0.121 10.718 1.00 0.00 150 TYR A CA 9
ATOM 5974 C C . TYR A 1 12 ? 19.902 -0.107 9.891 1.00 0.00 150 TYR A C 9
ATOM 5975 O O . TYR A 1 12 ? 19.812 -1.095 9.161 1.00 0.00 150 TYR A O 9
ATOM 5993 N N . VAL A 1 13 ? 18.951 0.834 9.970 1.00 0.00 151 VAL A N 9
ATOM 5994 C CA . VAL A 1 13 ? 17.704 0.767 9.186 1.00 0.00 151 VAL A CA 9
ATOM 5995 C C . VAL A 1 13 ? 17.485 2.143 8.545 1.00 0.00 151 VAL A C 9
ATOM 5996 O O . VAL A 1 13 ? 17.350 3.142 9.257 1.00 0.00 151 VAL A O 9
ATOM 6009 N N . GLY A 1 14 ? 17.451 2.185 7.200 1.00 0.00 152 GLY A N 9
ATOM 6010 C CA . GLY A 1 14 ? 17.250 3.440 6.460 1.00 0.00 152 GLY A CA 9
ATOM 6011 C C . GLY A 1 14 ? 18.040 3.441 5.142 1.00 0.00 152 GLY A C 9
ATOM 6012 O O . GLY A 1 14 ? 18.694 2.447 4.821 1.00 0.00 152 GLY A O 9
ATOM 6016 N N . PRO A 1 15 ? 18.003 4.537 4.368 1.00 0.00 153 PRO A N 9
ATOM 6017 C CA . PRO A 1 15 ? 18.757 4.636 3.066 1.00 0.00 153 PRO A CA 9
ATOM 6018 C C . PRO A 1 15 ? 20.278 4.470 3.240 1.00 0.00 153 PRO A C 9
ATOM 6019 O O . PRO A 1 15 ? 20.833 4.752 4.302 1.00 0.00 153 PRO A O 9
ATOM 6030 N N . ASP A 1 16 ? 20.923 4.018 2.164 1.00 0.00 154 ASP A N 9
ATOM 6031 C CA . ASP A 1 16 ? 22.377 3.792 2.109 1.00 0.00 154 ASP A CA 9
ATOM 6032 C C . ASP A 1 16 ? 23.174 5.101 2.259 1.00 0.00 154 ASP A C 9
ATOM 6033 O O . ASP A 1 16 ? 22.942 6.064 1.527 1.00 0.00 154 ASP A O 9
ATOM 6042 N N . ARG A 1 17 ? 24.111 5.109 3.215 1.00 0.00 155 ARG A N 9
ATOM 6043 C CA . ARG A 1 17 ? 24.967 6.284 3.483 1.00 0.00 155 ARG A CA 9
ATOM 6044 C C . ARG A 1 17 ? 26.067 6.423 2.408 1.00 0.00 155 ARG A C 9
ATOM 6045 O O . ARG A 1 17 ? 26.868 7.359 2.456 1.00 0.00 155 ARG A O 9
ATOM 6066 N N . ARG A 1 18 ? 26.093 5.478 1.452 1.00 0.00 156 ARG A N 9
ATOM 6067 C CA . ARG A 1 18 ? 27.091 5.465 0.353 1.00 0.00 156 ARG A CA 9
ATOM 6068 C C . ARG A 1 18 ? 26.533 6.142 -0.911 1.00 0.00 156 ARG A C 9
ATOM 6069 O O . ARG A 1 18 ? 25.422 5.841 -1.352 1.00 0.00 156 ARG A O 9
ATOM 6090 N N . ARG A 1 19 ? 27.342 7.035 -1.489 1.00 0.00 157 ARG A N 9
ATOM 6091 C CA . ARG A 1 19 ? 27.004 7.765 -2.721 1.00 0.00 157 ARG A CA 9
ATOM 6092 C C . ARG A 1 19 ? 28.304 8.205 -3.406 1.00 0.00 157 ARG A C 9
ATOM 6093 O O . ARG A 1 19 ? 28.287 8.657 -4.554 1.00 0.00 157 ARG A O 9
ATOM 6114 N N . PHE A 1 20 ? 29.429 8.018 -2.694 1.00 0.00 158 PHE A N 9
ATOM 6115 C CA . PHE A 1 20 ? 30.778 8.329 -3.192 1.00 0.00 158 PHE A CA 9
ATOM 6116 C C . PHE A 1 20 ? 31.558 7.014 -3.316 1.00 0.00 158 PHE A C 9
ATOM 6117 O O . PHE A 1 20 ? 31.337 6.107 -2.508 1.00 0.00 158 PHE A O 9
ATOM 6134 N N . ASN A 1 21 ? 32.482 6.907 -4.289 1.00 0.00 159 ASN A N 9
ATOM 6135 C CA . ASN A 1 21 ? 33.293 5.692 -4.445 1.00 0.00 159 ASN A CA 9
ATOM 6136 C C . ASN A 1 21 ? 34.642 6.108 -5.050 1.00 0.00 159 ASN A C 9
ATOM 6137 O O . ASN A 1 21 ? 34.678 6.638 -6.163 1.00 0.00 159 ASN A O 9
ATOM 6148 N N . SER A 1 22 ? 35.740 5.868 -4.311 1.00 0.00 160 SER A N 9
ATOM 6149 C CA . SER A 1 22 ? 37.098 6.219 -4.762 1.00 0.00 160 SER A CA 9
ATOM 6150 C C . SER A 1 22 ? 37.875 4.941 -5.119 1.00 0.00 160 SER A C 9
ATOM 6151 O O . SER A 1 22 ? 38.202 4.181 -4.204 1.00 0.00 160 SER A O 9
ATOM 6159 N N . ALA A 1 23 ? 38.186 4.655 -6.400 1.00 0.00 161 ALA A N 9
ATOM 6160 C CA . ALA A 1 23 ? 38.936 3.427 -6.748 1.00 0.00 161 ALA A CA 9
ATOM 6161 C C . ALA A 1 23 ? 40.424 3.569 -6.374 1.00 0.00 161 ALA A C 9
ATOM 6162 O O . ALA A 1 23 ? 41.177 2.593 -6.382 1.00 0.00 161 ALA A O 9
ATOM 6169 N N . ASP A 1 24 ? 40.810 4.812 -6.053 1.00 0.00 162 ASP A N 9
ATOM 6170 C CA . ASP A 1 24 ? 42.188 5.171 -5.667 1.00 0.00 162 ASP A CA 9
ATOM 6171 C C . ASP A 1 24 ? 42.246 5.432 -4.152 1.00 0.00 162 ASP A C 9
ATOM 6172 O O . ASP A 1 24 ? 43.012 6.283 -3.686 1.00 0.00 162 ASP A O 9
ATOM 6181 N N . TYR A 1 25 ? 41.399 4.720 -3.387 1.00 0.00 163 TYR A N 9
ATOM 6182 C CA . TYR A 1 25 ? 41.318 4.907 -1.930 1.00 0.00 163 TYR A CA 9
ATOM 6183 C C . TYR A 1 25 ? 42.551 4.330 -1.213 1.00 0.00 163 TYR A C 9
ATOM 6184 O O . TYR A 1 25 ? 42.751 3.112 -1.213 1.00 0.00 163 TYR A O 9
ATOM 6202 N N . LYS A 1 26 ? 43.343 5.211 -0.575 1.00 0.00 164 LYS A N 9
ATOM 6203 C CA . LYS A 1 26 ? 44.532 4.796 0.188 1.00 0.00 164 LYS A CA 9
ATOM 6204 C C . LYS A 1 26 ? 44.173 4.786 1.686 1.00 0.00 164 LYS A C 9
ATOM 6205 O O . LYS A 1 26 ? 44.147 5.830 2.342 1.00 0.00 164 LYS A O 9
ATOM 6224 N N . GLY A 1 27 ? 43.872 3.586 2.210 1.00 0.00 165 GLY A N 9
ATOM 6225 C CA . GLY A 1 27 ? 43.486 3.409 3.619 1.00 0.00 165 GLY A CA 9
ATOM 6226 C C . GLY A 1 27 ? 42.869 2.017 3.831 1.00 0.00 165 GLY A C 9
ATOM 6227 O O . GLY A 1 27 ? 42.775 1.242 2.876 1.00 0.00 165 GLY A O 9
ATOM 6231 N N . PRO A 1 28 ? 42.449 1.670 5.052 1.00 0.00 166 PRO A N 9
ATOM 6232 C CA . PRO A 1 28 ? 41.837 0.320 5.338 1.00 0.00 166 PRO A CA 9
ATOM 6233 C C . PRO A 1 28 ? 40.411 0.205 4.760 1.00 0.00 166 PRO A C 9
ATOM 6234 O O . PRO A 1 28 ? 39.588 1.106 4.935 1.00 0.00 166 PRO A O 9
ATOM 6245 N N . ARG A 1 29 ? 40.144 -0.925 4.083 1.00 0.00 167 ARG A N 9
ATOM 6246 C CA . ARG A 1 29 ? 38.837 -1.221 3.455 1.00 0.00 167 ARG A CA 9
ATOM 6247 C C . ARG A 1 29 ? 38.022 -2.111 4.412 1.00 0.00 167 ARG A C 9
ATOM 6248 O O . ARG A 1 29 ? 38.611 -2.984 5.054 1.00 0.00 167 ARG A O 9
ATOM 6269 N N . LYS A 1 30 ? 36.684 -1.898 4.519 1.00 0.00 168 LYS A N 9
ATOM 6270 C CA . LYS A 1 30 ? 35.840 -2.711 5.437 1.00 0.00 168 LYS A CA 9
ATOM 6271 C C . LYS A 1 30 ? 34.446 -3.012 4.833 1.00 0.00 168 LYS A C 9
ATOM 6272 O O . LYS A 1 30 ? 33.544 -3.436 5.564 1.00 0.00 168 LYS A O 9
ATOM 6291 N N . ARG A 1 31 ? 34.270 -2.807 3.516 1.00 0.00 169 ARG A N 9
ATOM 6292 C CA . ARG A 1 31 ? 32.970 -3.074 2.850 1.00 0.00 169 ARG A CA 9
ATOM 6293 C C . ARG A 1 31 ? 32.931 -4.481 2.236 1.00 0.00 169 ARG A C 9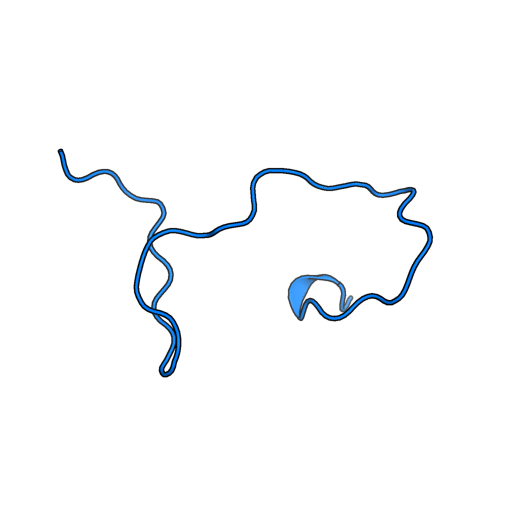
ATOM 6294 O O . ARG A 1 31 ? 33.875 -4.904 1.565 1.00 0.00 169 ARG A O 9
ATOM 6315 N N . LYS A 1 32 ? 31.814 -5.186 2.462 1.00 0.00 170 LYS A N 9
ATOM 6316 C CA . LYS A 1 32 ? 31.596 -6.541 1.931 1.00 0.00 170 LYS A CA 9
ATOM 6317 C C . LYS A 1 32 ? 31.669 -6.574 0.392 1.00 0.00 170 LYS A C 9
ATOM 6318 O O . LYS A 1 32 ? 32.027 -7.596 -0.201 1.00 0.00 170 LYS A O 9
ATOM 6337 N N . ALA A 1 33 ? 31.278 -5.451 -0.236 1.00 0.00 171 ALA A N 9
ATOM 6338 C CA . ALA A 1 33 ? 31.238 -5.331 -1.707 1.00 0.00 171 ALA A CA 9
ATOM 6339 C C . ALA A 1 33 ? 32.632 -5.108 -2.307 1.00 0.00 171 ALA A C 9
ATOM 6340 O O . ALA A 1 33 ? 32.779 -5.074 -3.532 1.00 0.00 171 ALA A O 9
ATOM 6347 N N . ASP A 1 34 ? 33.648 -4.991 -1.445 1.00 0.00 172 ASP A N 9
ATOM 6348 C CA . ASP A 1 34 ? 35.048 -4.807 -1.872 1.00 0.00 172 ASP A CA 9
ATOM 6349 C C 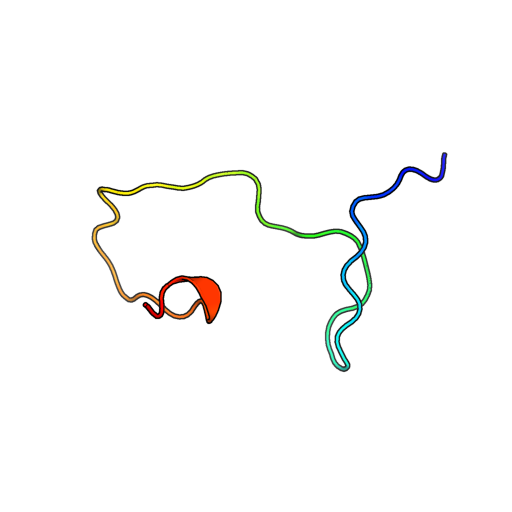. ASP A 1 34 ? 35.703 -6.177 -2.098 1.00 0.00 172 ASP A C 9
ATOM 6350 O O . ASP A 1 34 ? 36.895 -6.260 -2.403 1.00 0.00 172 ASP A O 9
ATOM 6359 N N . ALA A 1 35 ? 34.887 -7.235 -1.968 1.00 0.00 173 ALA A N 9
ATOM 6360 C CA . ALA A 1 35 ? 35.336 -8.620 -2.177 1.00 0.00 173 ALA A CA 9
ATOM 6361 C C . ALA A 1 35 ? 34.983 -9.050 -3.611 1.00 0.00 173 ALA A C 9
ATOM 6362 O O . ALA A 1 35 ? 33.848 -8.866 -4.057 1.00 0.00 173 ALA A O 9
ATOM 6369 N N . SER A 1 36 ? 35.977 -9.611 -4.320 1.00 0.00 174 SER A N 9
ATOM 6370 C CA . SER A 1 36 ? 35.817 -10.074 -5.716 1.00 0.00 174 SER A CA 9
ATOM 6371 C C . SER A 1 36 ? 35.284 -8.954 -6.629 1.00 0.00 174 SER A C 9
ATOM 6372 O O . SER A 1 36 ? 34.959 -9.250 -7.768 1.00 0.00 174 SER A O 9
ATOM 6517 N N . SER A 1 1 ? 7.595 12.295 -1.829 1.00 0.00 139 SER A N 10
ATOM 6518 C CA . SER A 1 1 ? 7.100 11.141 -1.026 1.00 0.00 139 SER A CA 10
ATOM 6519 C C . SER A 1 1 ? 8.263 10.177 -0.753 1.00 0.00 139 SER A C 10
ATOM 6520 O O . SER A 1 1 ? 9.392 10.418 -1.183 1.00 0.00 139 SER A O 10
ATOM 6530 N N . LYS A 1 2 ? 7.963 9.088 -0.029 1.00 0.00 140 LYS A N 10
ATOM 6531 C CA . LYS A 1 2 ? 8.959 8.057 0.332 1.00 0.00 140 LYS A CA 10
ATOM 6532 C C . LYS A 1 2 ? 9.694 7.523 -0.936 1.00 0.00 140 LYS A C 10
ATOM 6533 O O . LYS A 1 2 ? 9.055 6.859 -1.755 1.00 0.00 140 LYS A O 10
ATOM 6552 N N . PRO A 1 3 ? 11.004 7.777 -1.128 1.00 0.00 141 PRO A N 10
ATOM 6553 C CA . PRO A 1 3 ? 11.748 7.273 -2.335 1.00 0.00 141 PRO A CA 10
ATOM 6554 C C . PRO A 1 3 ? 12.300 5.856 -2.099 1.00 0.00 141 PRO A C 10
ATOM 6555 O O . PRO A 1 3 ? 12.240 5.343 -0.979 1.00 0.00 141 PRO A O 10
ATOM 6566 N N . ARG A 1 4 ? 12.841 5.241 -3.163 1.00 0.00 142 ARG A N 10
ATOM 6567 C CA . ARG A 1 4 ? 13.413 3.880 -3.072 1.00 0.00 142 ARG A CA 10
ATOM 6568 C C . ARG A 1 4 ? 14.738 3.939 -2.272 1.00 0.00 142 ARG A C 10
ATOM 6569 O O . ARG A 1 4 ? 14.797 4.617 -1.244 1.00 0.00 142 ARG A O 10
ATOM 6590 N N . GLU A 1 5 ? 15.795 3.244 -2.748 1.00 0.00 143 GLU A N 10
ATOM 6591 C CA . GLU A 1 5 ? 17.118 3.240 -2.076 1.00 0.00 143 GLU A CA 10
ATOM 6592 C C . GLU A 1 5 ? 16.992 2.830 -0.589 1.00 0.00 143 GLU A C 10
ATOM 6593 O O . GLU A 1 5 ? 17.225 3.657 0.299 1.00 0.00 143 GLU A O 10
ATOM 6605 N N . TRP A 1 6 ? 16.585 1.573 -0.325 1.00 0.00 144 TRP A N 10
ATOM 6606 C CA . TRP A 1 6 ? 16.389 1.093 1.066 1.00 0.00 144 TRP A CA 10
ATOM 6607 C C . TRP A 1 6 ? 17.173 -0.199 1.369 1.00 0.00 144 TRP A C 10
ATOM 6608 O O . TRP A 1 6 ? 16.915 -1.241 0.761 1.00 0.00 144 TRP A O 10
ATOM 6629 N N . VAL A 1 7 ? 18.098 -0.112 2.347 1.00 0.00 145 VAL A N 10
ATOM 6630 C CA . VAL A 1 7 ? 18.907 -1.262 2.801 1.00 0.00 145 VAL A CA 10
ATOM 6631 C C . VAL A 1 7 ? 18.486 -1.606 4.243 1.00 0.00 145 VAL A C 10
ATOM 6632 O O . VAL A 1 7 ? 18.406 -0.705 5.089 1.00 0.00 145 VAL A O 10
ATOM 6645 N N . GLU A 1 8 ? 18.198 -2.894 4.514 1.00 0.00 146 GLU A N 10
ATOM 6646 C CA . GLU A 1 8 ? 17.767 -3.341 5.858 1.00 0.00 146 GLU A CA 10
ATOM 6647 C C . GLU A 1 8 ? 18.784 -4.318 6.481 1.00 0.00 146 GLU A C 10
ATOM 6648 O O . GLU A 1 8 ? 18.916 -5.463 6.045 1.00 0.00 146 GLU A O 10
ATOM 6660 N N . ALA A 1 9 ? 19.486 -3.839 7.522 1.00 0.00 147 ALA A N 10
ATOM 6661 C CA . ALA A 1 9 ? 20.487 -4.630 8.263 1.00 0.00 147 ALA A CA 10
ATOM 6662 C C . ALA A 1 9 ? 20.095 -4.639 9.750 1.00 0.00 147 ALA A C 10
ATOM 6663 O O . ALA A 1 9 ? 19.394 -3.736 10.210 1.00 0.00 147 ALA A O 10
ATOM 6670 N N . VAL A 1 10 ? 20.498 -5.686 10.484 1.00 0.00 148 VAL A N 10
ATOM 6671 C CA . VAL A 1 10 ? 20.118 -5.856 11.900 1.00 0.00 148 VAL A CA 10
ATOM 6672 C C . VAL A 1 10 ? 20.485 -4.658 12.794 1.00 0.00 148 VAL A C 10
ATOM 6673 O O . VAL A 1 10 ? 19.702 -4.298 13.681 1.00 0.00 148 VAL A O 10
ATOM 6686 N N . ALA A 1 11 ? 21.661 -4.059 12.583 1.00 0.00 149 ALA A N 10
ATOM 6687 C CA . ALA A 1 11 ? 22.095 -2.921 13.413 1.00 0.00 149 ALA A CA 10
ATOM 6688 C C . ALA A 1 11 ? 21.769 -1.580 12.743 1.00 0.00 149 ALA A C 10
ATOM 6689 O O . ALA A 1 11 ? 21.598 -0.566 13.428 1.00 0.00 149 ALA A O 10
ATOM 6696 N N . TYR A 1 12 ? 21.672 -1.597 11.401 1.00 0.00 150 TYR A N 10
ATOM 6697 C CA . TYR A 1 12 ? 21.350 -0.390 10.615 1.00 0.00 150 TYR A CA 10
ATOM 6698 C C . TYR A 1 12 ? 20.044 -0.561 9.821 1.00 0.00 150 TYR A C 10
ATOM 6699 O O . TYR A 1 12 ? 19.913 -1.512 9.050 1.00 0.00 150 TYR A O 10
ATOM 6717 N N . VAL A 1 13 ? 19.118 0.399 9.968 1.00 0.00 151 VAL A N 10
ATOM 6718 C CA . VAL A 1 13 ? 17.850 0.403 9.218 1.00 0.00 151 VAL A CA 10
ATOM 6719 C C . VAL A 1 13 ? 17.666 1.817 8.656 1.00 0.00 151 VAL A C 10
ATOM 6720 O O . VAL A 1 13 ? 17.600 2.782 9.423 1.00 0.00 151 VAL A O 10
ATOM 6733 N N . GLY A 1 14 ? 17.599 1.931 7.319 1.00 0.00 152 GLY A N 10
ATOM 6734 C CA . GLY A 1 14 ? 17.442 3.231 6.654 1.00 0.00 152 GLY A CA 10
ATOM 6735 C C . GLY A 1 14 ? 18.130 3.224 5.283 1.00 0.00 152 GLY A C 10
ATOM 6736 O O . GLY A 1 14 ? 18.628 2.182 4.857 1.00 0.00 152 GLY A O 10
ATOM 6740 N N . PRO A 1 15 ? 18.173 4.358 4.576 1.00 0.00 153 PRO A N 10
ATOM 6741 C CA . PRO A 1 15 ? 18.832 4.447 3.223 1.00 0.00 153 PRO A CA 10
ATOM 6742 C C . PRO A 1 15 ? 20.364 4.323 3.311 1.00 0.00 153 PRO A C 10
ATOM 6743 O O . PRO A 1 15 ? 20.965 4.582 4.354 1.00 0.00 153 PRO A O 10
ATOM 6754 N N . ASP A 1 16 ? 20.967 3.911 2.190 1.00 0.00 154 ASP A N 10
ATOM 6755 C CA . ASP A 1 16 ? 22.419 3.712 2.064 1.00 0.00 154 ASP A CA 10
ATOM 6756 C C . ASP A 1 16 ? 23.201 5.027 2.213 1.00 0.00 154 ASP A C 10
ATOM 6757 O O . ASP A 1 16 ? 22.944 6.001 1.503 1.00 0.00 154 ASP A O 10
ATOM 6766 N N . ARG A 1 17 ? 24.152 5.023 3.152 1.00 0.00 155 ARG A N 10
ATOM 6767 C CA . ARG A 1 17 ? 25.000 6.196 3.437 1.00 0.00 155 ARG A CA 10
ATOM 6768 C C . ARG A 1 17 ? 26.106 6.347 2.373 1.00 0.00 155 ARG A C 10
ATOM 6769 O O . ARG A 1 17 ? 26.906 7.283 2.437 1.00 0.00 155 ARG A O 10
ATOM 6790 N N . ARG A 1 18 ? 26.135 5.416 1.405 1.00 0.00 156 ARG A N 10
ATOM 6791 C CA . ARG A 1 18 ? 27.137 5.423 0.314 1.00 0.00 156 ARG A CA 10
ATOM 6792 C C . ARG A 1 18 ? 26.583 6.156 -0.919 1.00 0.00 156 ARG A C 10
ATOM 6793 O O . ARG A 1 18 ? 25.444 5.928 -1.329 1.00 0.00 156 ARG A O 10
ATOM 6814 N N . ARG A 1 19 ? 27.414 7.039 -1.490 1.00 0.00 157 ARG A N 10
ATOM 6815 C CA . ARG A 1 19 ? 27.061 7.834 -2.673 1.00 0.00 157 ARG A CA 10
ATOM 6816 C C . ARG A 1 19 ? 28.350 8.242 -3.404 1.00 0.00 157 ARG A C 10
ATOM 6817 O O . ARG A 1 19 ? 28.305 8.687 -4.555 1.00 0.00 157 ARG A O 10
ATOM 6838 N N . PHE A 1 20 ? 29.498 8.029 -2.740 1.00 0.00 158 PHE A N 10
ATOM 6839 C CA . PHE A 1 20 ? 30.830 8.315 -3.304 1.00 0.00 158 PHE A CA 10
ATOM 6840 C C . PHE A 1 20 ? 31.572 6.984 -3.479 1.00 0.00 158 PHE A C 10
ATOM 6841 O O . PHE A 1 20 ? 31.379 6.077 -2.666 1.00 0.00 158 PHE A O 10
ATOM 6858 N N . ASN A 1 21 ? 32.439 6.873 -4.504 1.00 0.00 159 ASN A N 10
ATOM 6859 C CA . ASN A 1 21 ? 33.228 5.653 -4.726 1.00 0.00 159 ASN A CA 10
ATOM 6860 C C . ASN A 1 21 ? 34.607 6.105 -5.216 1.00 0.00 159 ASN A C 10
ATOM 6861 O O . ASN A 1 21 ? 34.706 6.708 -6.288 1.00 0.00 159 ASN A O 10
ATOM 6872 N N . SER A 1 22 ? 35.657 5.824 -4.428 1.00 0.00 160 SER A N 10
ATOM 6873 C CA . SER A 1 22 ? 37.033 6.211 -4.775 1.00 0.00 160 SER A CA 10
ATOM 6874 C C . SER A 1 22 ? 37.855 4.967 -5.156 1.00 0.00 160 SER A C 10
ATOM 6875 O O . SER A 1 22 ? 38.227 4.215 -4.252 1.00 0.00 160 SER A O 10
ATOM 6883 N N . ALA A 1 23 ? 38.159 4.700 -6.441 1.00 0.00 161 ALA A N 10
ATOM 6884 C CA . ALA A 1 23 ? 38.954 3.500 -6.797 1.00 0.00 161 ALA A CA 10
ATOM 6885 C C . ALA A 1 23 ? 40.434 3.707 -6.421 1.00 0.00 161 ALA A C 10
ATOM 6886 O O . ALA A 1 23 ? 41.232 2.766 -6.432 1.00 0.00 161 ALA A O 10
ATOM 6893 N N . ASP A 1 24 ? 40.756 4.965 -6.091 1.00 0.00 162 ASP A N 10
ATOM 6894 C CA . ASP A 1 24 ? 42.110 5.392 -5.698 1.00 0.00 162 ASP A CA 10
ATOM 6895 C C . ASP A 1 24 ? 42.148 5.631 -4.174 1.00 0.00 162 ASP A C 10
ATOM 6896 O O . ASP A 1 24 ? 42.849 6.526 -3.691 1.00 0.00 162 ASP A O 10
ATOM 6905 N N . TYR A 1 25 ? 41.347 4.853 -3.422 1.00 0.00 163 TYR A N 10
ATOM 6906 C CA . TYR A 1 25 ? 41.247 5.016 -1.963 1.00 0.00 163 TYR A CA 10
ATOM 6907 C C . TYR A 1 25 ? 42.520 4.549 -1.235 1.00 0.00 163 TYR A C 10
ATOM 6908 O O . TYR A 1 25 ? 42.873 3.369 -1.298 1.00 0.00 163 TYR A O 10
ATOM 6926 N N . LYS A 1 26 ? 43.165 5.481 -0.510 1.00 0.00 164 LYS A N 10
ATOM 6927 C CA . LYS A 1 26 ? 44.368 5.181 0.284 1.00 0.00 164 LYS A CA 10
ATOM 6928 C C . LYS A 1 26 ? 43.959 5.101 1.767 1.00 0.00 164 LYS A C 10
ATOM 6929 O O . LYS A 1 26 ? 43.810 6.131 2.431 1.00 0.00 164 LYS A O 10
ATOM 6948 N N . GLY A 1 27 ? 43.766 3.870 2.269 1.00 0.00 165 GLY A N 10
ATOM 6949 C CA . GLY A 1 27 ? 43.357 3.644 3.665 1.00 0.00 165 GLY A CA 10
ATOM 6950 C C . GLY A 1 27 ? 42.784 2.227 3.837 1.00 0.00 165 GLY A C 10
ATOM 6951 O O . GLY A 1 27 ? 42.711 1.476 2.861 1.00 0.00 165 GLY A O 10
ATOM 6955 N N . PRO A 1 28 ? 42.377 1.833 5.051 1.00 0.00 166 PRO A N 10
ATOM 6956 C CA . PRO A 1 28 ? 41.805 0.458 5.306 1.00 0.00 166 PRO A CA 10
ATOM 6957 C C . PRO A 1 28 ? 40.373 0.312 4.747 1.00 0.00 166 PRO A C 10
ATOM 6958 O O . PRO A 1 28 ? 39.530 1.189 4.947 1.00 0.00 166 PRO A O 10
ATOM 6969 N N . ARG A 1 29 ? 40.123 -0.816 4.060 1.00 0.00 167 ARG A N 10
ATOM 6970 C CA . ARG A 1 29 ? 38.812 -1.143 3.453 1.00 0.00 167 ARG A CA 10
ATOM 6971 C C . ARG A 1 29 ? 38.039 -2.076 4.407 1.00 0.00 167 ARG A C 10
ATOM 6972 O O . ARG A 1 29 ? 38.665 -2.940 5.025 1.00 0.00 167 ARG A O 10
ATOM 6993 N N . LYS A 1 30 ? 36.691 -1.912 4.533 1.00 0.00 168 LYS A N 10
ATOM 6994 C CA . LYS A 1 30 ? 35.882 -2.772 5.445 1.00 0.00 168 LYS A CA 10
ATOM 6995 C C . LYS A 1 30 ? 34.480 -3.072 4.860 1.00 0.00 168 LYS A C 10
ATOM 6996 O O . LYS A 1 30 ? 33.594 -3.524 5.593 1.00 0.00 168 LYS A O 10
ATOM 7015 N N . ARG A 1 31 ? 34.283 -2.828 3.554 1.00 0.00 169 ARG A N 10
ATOM 7016 C CA . ARG A 1 31 ? 32.975 -3.083 2.900 1.00 0.00 169 ARG A CA 10
ATOM 7017 C C . ARG A 1 31 ? 32.929 -4.478 2.256 1.00 0.00 169 ARG A C 10
ATOM 7018 O O . ARG A 1 31 ? 33.858 -4.878 1.552 1.00 0.00 169 ARG A O 10
ATOM 7039 N N . LYS A 1 32 ? 31.826 -5.195 2.501 1.00 0.00 170 LYS A N 10
ATOM 7040 C CA . LYS A 1 32 ? 31.603 -6.542 1.953 1.00 0.00 170 LYS A CA 10
ATOM 7041 C C . LYS A 1 32 ? 31.631 -6.549 0.411 1.00 0.00 170 LYS A C 10
ATOM 7042 O O . LYS A 1 32 ? 31.975 -7.559 -0.210 1.00 0.00 170 LYS A O 10
ATOM 7061 N N . ALA A 1 33 ? 31.216 -5.419 -0.186 1.00 0.00 171 ALA A N 10
ATOM 7062 C CA . ALA A 1 33 ? 31.132 -5.276 -1.654 1.00 0.00 171 ALA A CA 10
ATOM 7063 C C . ALA A 1 33 ? 32.510 -5.037 -2.289 1.00 0.00 171 ALA A C 10
ATOM 7064 O O . ALA A 1 33 ? 32.621 -4.987 -3.517 1.00 0.00 171 ALA A O 10
ATOM 7071 N N . ASP A 1 34 ? 33.548 -4.921 -1.452 1.00 0.00 172 ASP A N 10
ATOM 7072 C CA . ASP A 1 34 ? 34.936 -4.719 -1.915 1.00 0.00 172 ASP A CA 10
ATOM 7073 C C . ASP A 1 34 ? 35.617 -6.079 -2.124 1.00 0.00 172 ASP A C 10
ATOM 7074 O O . ASP A 1 34 ? 36.805 -6.143 -2.447 1.00 0.00 172 ASP A O 10
ATOM 7083 N N . ALA A 1 35 ? 34.832 -7.152 -1.947 1.00 0.00 173 ALA A N 10
ATOM 7084 C CA . ALA A 1 35 ? 35.316 -8.531 -2.122 1.00 0.00 173 ALA A CA 10
ATOM 7085 C C . ALA A 1 35 ? 34.990 -9.006 -3.547 1.00 0.00 173 ALA A C 10
ATOM 7086 O O . ALA A 1 35 ? 33.864 -8.842 -4.020 1.00 0.00 173 ALA A O 10
ATOM 7093 N N . SER A 1 36 ? 35.995 -9.592 -4.221 1.00 0.00 174 SER A N 10
ATOM 7094 C CA . SER A 1 36 ? 35.841 -10.095 -5.599 1.00 0.00 174 SER A CA 10
ATOM 7095 C C . SER A 1 36 ? 34.938 -11.337 -5.628 1.00 0.00 174 SER A C 10
ATOM 7096 O O . SER A 1 36 ? 34.662 -11.873 -4.566 1.00 0.00 174 SER A O 10
#

Sequence (36 aa):
SKPREWVEAVAYVGPDRRRFNSADYKGPRKRKADASSKPREWVEAVAYVGPDRRRFNSADYKGPRKRKADASSKPREWVEAVAYVGPDRRRFNSADYKGPRKRKADASSKPREWVEAVAYVGPDRRRFNSADYKGPRKRKADASSKPREWVEAVAYVGPDRRRFNSADYKGPRKRKADASSKPREWVEAVAYVGPDRRRFNSADYKGPRKRKADASSKPREWVEAVAYVGPDRRRFNSADYKGPRKRKADASSKPREWVEAVAYVGPDRRRFNSADYKGPRKRKADASSKPREWVEAVAYVGPDRRRFNSADYKGPRKRKADASSKPREWVEAVAYVGPDRRRFNSADYKGPRKRKADAS

Solvent-accessible surface area: 4452 Å² total; per-residue (Å²): 170,195,110,219,130,165,68,146,48,165,105,64,109,5,76,70,188,120,229,171,130,46,106,130,108,194,40,103,128,176,114,192,93,82,77,179

InterPro domains:
  IPR001789 Signal transduction response regulator, receiver domain [PF00072] (21-134)
  IPR001789 Signal transduction response regulator, receiver domain [PS50110] (20-138)
  IPR001789 Signal transduction response regulator, receiver domain [SM00448] (19-134)
  IPR011006 CheY-like superfamily [SSF52172] (20-145)
  IPR050595 Bacterial response regulator [PTHR44591] (19-138)

Nearest PDB structures (foldseek):
  6sft-assembly1_A  TM=1.004E+00  e=1.657E-04  Caulobacter vibrioides NA1000
  6sft-assembly1_A  TM=1.004E+00  e=8.283E-05  Caulobacter vibrioides NA1000
  6sft-assembly1_A  TM=9.977E-01  e=8.056E-05  Caulobacter vibrioides NA1000
  6sft-assembly1_A  TM=9.825E-01  e=9.566E-05  Caulobacter vibrioides NA1000
  6sft-assembly1_A  TM=9.234E-01  e=1.654E-04  Caulobacter vibrioides NA1000

Secondary structure (DSSP, 8-state):
---S--EE-SS-EES-S-----TT--S----GGG--

Radius of gyration: 12.75 Å; Cα contacts (8 Å, |Δi|>4): 12; chains: 1; bounding box: 36×22×20 Å